Protein AF-A0A820CPT0-F1 (afdb_monomer)

Nearest PDB structures (foldseek):
  7u8r-assembly1_A  TM=9.051E-01  e=4.481E-28  Sus scrofa
  7u4t-assembly1_C  TM=8.968E-01  e=1.402E-27  Homo sapiens
  7uwa-assembly1_E  TM=8.889E-01  e=6.800E-25  Citrus x limon
  3vr5-assembly1_C  TM=8.891E-01  e=5.543E-21  Enterococcus hirae
  3vr6-assembly1_C  TM=8.921E-01  e=7.947E-21  Enterococcus hirae

Secondary structure (DSSP, 8-state):
--TTSEEEEEESSSEEEEES-----TTSPPP-SEEEP--SEE----IIIIIIS-EETT--------TTSSHHHHHHHHHHS-S-SEEEEEEBS--HHHHHHHHHHS-SSS--------B-SGGGHHHHHHHHHHHHHHHHHHT--EEEEEETTTHHHHHHHHHHHHHTPPPPGGGTHHHHTT--EEE-SS-----------------TTT---TTHHHHHHHHHHH-TTHHHHHHHHHHHHHHT-THHHHHHH-GGGS-HHHHHHHHHHHHIIIIII---TTSTTTS----

Sequence (291 aa):
MFVEDVVLETEFDGKKKHTMLKIWSVRQTQPVVEKLAANHPLLIGQRALDSLYPCVQGGATAIPGAFGYEKTVISQSLSKFSNSDDIVYVGIDQRGNEMAKVLRDLPQVKYLISHLLNVINHKNYFIVKNVNITLSKYFRDVGYNIAMMADSTSRWPDALHEISGRLAEMPAGTRLVSFYECAGRVRCLDNPEHKKLAQRKHFPSVNWLISYSKYTRVLDDYYDKNFLEFVPLRAKCKEILQKEDPSDIVQLVGKASLVETDKITLEVSRMIKDDFLQQNGYSSYDKYCPF

Radius of gyration: 22.78 Å; Cα contacts (8 Å, |Δi|>4): 382; chains: 1; bounding box: 51×47×79 Å

Solvent-accessible surface area (backbone atoms only — not comparable to full-atom values): 17368 Å² total; per-residue (Å²): 135,61,61,80,44,78,76,47,75,46,83,72,100,53,85,45,81,35,42,77,62,79,91,75,64,51,87,58,78,81,84,59,71,44,81,47,85,54,58,46,74,39,41,29,22,24,58,47,43,48,62,76,39,39,46,34,46,39,54,79,84,82,85,87,74,65,91,86,53,44,61,65,50,24,50,54,15,39,62,80,6,22,54,37,66,46,64,38,47,36,43,38,79,58,59,68,68,62,52,54,46,51,67,67,70,49,72,96,70,85,70,83,80,60,58,76,56,72,32,91,44,77,88,54,41,72,58,53,52,30,46,53,54,46,51,51,49,51,48,37,51,76,68,44,48,63,44,76,45,66,47,49,64,79,56,45,65,57,45,49,44,55,51,22,60,75,68,73,43,83,79,71,80,67,70,62,54,63,58,51,68,68,49,52,30,61,43,48,79,83,66,81,94,79,86,86,79,64,72,39,29,18,41,70,83,73,64,78,88,80,58,80,45,90,48,54,75,55,38,43,71,46,35,59,74,77,38,69,65,50,65,64,49,49,52,52,52,52,50,41,57,58,67,53,68,51,55,66,55,42,72,73,65,39,76,85,76,56,55,72,71,55,52,49,45,46,52,52,34,47,48,44,46,65,68,52,50,45,70,43,75,85,40,93,72,48,28,52,46,84,132

Foldseek 3Di:
DDQPDFDDWDDDVHIDTDGNDDDDDLPDQDDFPWFDDFQAWWCQQALCCVAQPTHTQLADDDDDDDPPQCVLVSVLWSQLFIQFQAEAEEEDCDDPVSVVVSVVPRDPDDHPPPDNPYPPDLQCVVVSLSVSLVVQVVVVLVPTRYHYHHPPPVCVQVSQVVVCVVVVHDRDPCPVVVSRVSGGNGHHDDDDDDDDDDGFHADGDDDSVPDHYPCLVSHVVVCCVPPVCSNVVSVVLSVLLVLLPVPVVCVVVNPVPDDVVSVVSNVVNVCCVPPRNDFDCVDPPRVTHDD

pLDDT: mean 73.68, std 14.95, range [24.69, 92.5]

Structure (mmCIF, N/CA/C/O backbone):
data_AF-A0A820CPT0-F1
#
_entry.id   AF-A0A820CPT0-F1
#
loop_
_atom_site.group_PDB
_atom_site.id
_atom_site.type_symbol
_atom_site.label_atom_id
_atom_site.label_alt_id
_atom_site.label_comp_id
_atom_site.label_asym_id
_atom_site.label_entity_id
_atom_site.label_seq_id
_atom_site.pdbx_PDB_ins_code
_atom_site.Cartn_x
_atom_site.Cartn_y
_atom_site.Cartn_z
_atom_site.occupancy
_atom_site.B_iso_or_equiv
_atom_site.auth_seq_id
_atom_site.auth_comp_id
_atom_site.auth_asym_id
_atom_site.auth_atom_id
_atom_site.pdbx_PDB_model_num
ATOM 1 N N . MET A 1 1 ? 22.975 -20.241 -24.781 1.00 54.59 1 MET A N 1
ATOM 2 C CA . MET A 1 1 ? 22.433 -19.022 -25.401 1.00 54.59 1 MET A CA 1
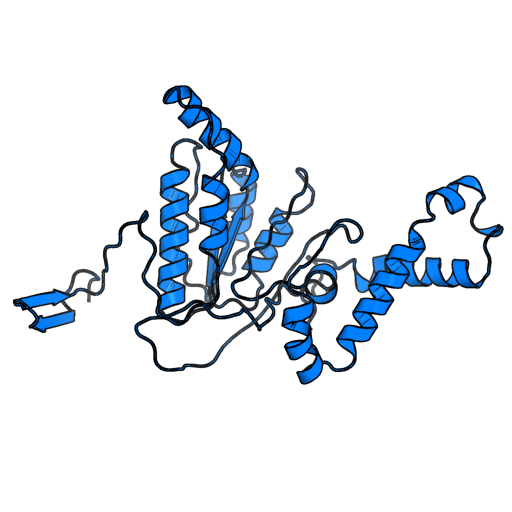ATOM 3 C C . MET A 1 1 ? 22.800 -17.881 -24.476 1.00 54.59 1 MET A C 1
ATOM 5 O O . MET A 1 1 ? 22.340 -17.862 -23.338 1.00 54.59 1 MET A O 1
ATOM 9 N N . PHE A 1 2 ? 23.751 -17.057 -24.895 1.00 72.56 2 PHE A N 1
ATOM 10 C CA . PHE A 1 2 ? 24.164 -15.861 -24.172 1.00 72.56 2 PHE A CA 1
ATOM 11 C C . PHE A 1 2 ? 23.182 -14.724 -24.474 1.00 72.56 2 PHE A C 1
ATOM 13 O O . PHE A 1 2 ? 22.516 -14.725 -25.505 1.00 72.56 2 PHE A O 1
ATOM 20 N N . VAL A 1 3 ? 23.078 -13.742 -23.574 1.00 76.50 3 VAL A N 1
ATOM 21 C CA . VAL A 1 3 ? 22.139 -12.608 -23.724 1.00 76.50 3 VAL A CA 1
ATOM 22 C C . VAL A 1 3 ? 22.465 -11.750 -24.962 1.00 76.50 3 VAL A C 1
ATOM 24 O O . VAL A 1 3 ? 21.610 -11.035 -25.482 1.00 76.50 3 VAL A O 1
ATOM 27 N N . GLU A 1 4 ? 23.706 -11.841 -25.439 1.00 82.25 4 GLU A N 1
ATOM 28 C CA . GLU A 1 4 ? 24.233 -11.127 -26.603 1.00 82.25 4 GLU A CA 1
ATOM 29 C C . GLU A 1 4 ? 23.991 -11.861 -27.930 1.00 82.25 4 GLU A C 1
ATOM 31 O O . GLU A 1 4 ? 24.212 -11.281 -28.993 1.00 82.25 4 GLU A O 1
ATOM 36 N N . ASP A 1 5 ? 23.507 -13.107 -27.893 1.00 86.19 5 ASP A N 1
ATOM 37 C CA . ASP A 1 5 ? 23.202 -13.859 -29.107 1.00 86.19 5 ASP A CA 1
ATOM 38 C C . ASP A 1 5 ? 22.036 -13.188 -29.857 1.00 86.19 5 ASP A C 1
ATOM 40 O O . ASP A 1 5 ? 21.053 -12.732 -29.262 1.00 86.19 5 ASP A O 1
ATOM 44 N N . VAL A 1 6 ? 22.142 -13.117 -31.186 1.00 86.25 6 VAL A N 1
ATOM 45 C CA . VAL A 1 6 ? 21.081 -12.567 -32.042 1.00 86.25 6 VAL A CA 1
ATOM 46 C C . VAL A 1 6 ? 19.924 -13.559 -32.091 1.00 86.25 6 VAL A C 1
ATOM 48 O O . VAL A 1 6 ? 20.105 -14.709 -32.486 1.00 86.25 6 VAL A O 1
ATOM 51 N N . VAL A 1 7 ? 18.733 -13.100 -31.707 1.00 86.19 7 VAL A N 1
ATOM 52 C CA . VAL A 1 7 ? 17.520 -13.930 -31.627 1.00 86.19 7 VAL A CA 1
ATOM 53 C C . VAL A 1 7 ? 16.545 -13.624 -32.758 1.00 86.19 7 VAL A C 1
ATOM 55 O O . VAL A 1 7 ? 15.823 -14.512 -33.201 1.00 86.19 7 VAL A O 1
ATOM 58 N N . LEU A 1 8 ? 16.513 -12.379 -33.237 1.00 84.94 8 LEU A N 1
ATOM 59 C CA . LEU A 1 8 ? 15.553 -11.938 -34.243 1.00 84.94 8 LEU A CA 1
ATOM 60 C C . LEU A 1 8 ? 16.214 -10.951 -35.207 1.00 84.94 8 LEU A C 1
ATOM 62 O O . LEU A 1 8 ? 16.925 -10.043 -34.786 1.00 84.94 8 LEU A O 1
ATOM 66 N N . GLU A 1 9 ? 15.945 -11.089 -36.500 1.00 86.50 9 GLU A N 1
ATOM 67 C CA . GLU A 1 9 ? 16.304 -10.093 -37.510 1.00 86.50 9 GLU A CA 1
ATOM 68 C C . GLU A 1 9 ? 15.017 -9.529 -38.121 1.00 86.50 9 GLU A C 1
ATOM 70 O O . GLU A 1 9 ? 14.113 -10.280 -38.483 1.00 86.50 9 GLU A O 1
ATOM 75 N N . THR A 1 10 ? 14.908 -8.203 -38.207 1.00 86.88 10 THR A N 1
ATOM 76 C CA . THR A 1 10 ? 13.756 -7.518 -38.814 1.00 86.88 10 THR A CA 1
ATOM 77 C C . THR A 1 10 ? 14.208 -6.678 -39.998 1.00 86.88 10 THR A C 1
ATOM 79 O O . THR A 1 10 ? 15.206 -5.958 -39.890 1.00 86.88 10 THR A O 1
ATOM 82 N N . GLU A 1 11 ? 13.440 -6.704 -41.085 1.00 86.25 11 GLU A N 1
ATOM 83 C CA . GLU A 1 11 ? 13.626 -5.837 -42.249 1.00 86.25 11 GLU A CA 1
ATOM 84 C C . GLU A 1 11 ? 12.586 -4.712 -42.230 1.00 86.25 11 GLU A C 1
ATOM 86 O O . GLU A 1 11 ? 11.440 -4.885 -42.634 1.00 86.25 11 GLU A O 1
ATOM 91 N N . PHE A 1 12 ? 12.990 -3.550 -41.721 1.00 75.31 12 PHE A N 1
ATOM 92 C CA . PHE A 1 12 ? 12.216 -2.314 -41.809 1.00 75.31 12 PHE A CA 1
ATOM 93 C C . PHE A 1 12 ? 13.209 -1.155 -41.876 1.00 75.31 12 PHE A C 1
ATOM 95 O O . PHE A 1 12 ? 13.923 -0.898 -40.904 1.00 75.31 12 PHE A O 1
ATOM 102 N N . ASP A 1 13 ? 13.290 -0.506 -43.040 1.00 67.19 13 ASP A N 1
ATOM 103 C CA . ASP A 1 13 ? 14.288 0.534 -43.341 1.00 67.19 13 ASP A CA 1
ATOM 104 C C . ASP A 1 13 ? 15.748 0.045 -43.150 1.00 67.19 13 ASP A C 1
ATOM 106 O O . ASP A 1 13 ? 16.595 0.699 -42.541 1.00 67.19 13 ASP A O 1
ATOM 110 N N . GLY A 1 14 ? 16.023 -1.180 -43.622 1.00 80.69 14 GLY A N 1
ATOM 111 C CA . GLY A 1 14 ? 17.293 -1.904 -43.465 1.00 80.69 14 GLY A CA 1
ATOM 112 C C . GLY A 1 14 ? 17.193 -3.151 -42.572 1.00 80.69 14 GLY A C 1
ATOM 113 O O . GLY A 1 14 ? 16.186 -3.381 -41.900 1.00 80.69 14 GLY A O 1
ATOM 114 N N . LYS A 1 15 ? 18.248 -3.983 -42.568 1.00 79.81 15 LYS A N 1
ATOM 115 C CA . LYS A 1 15 ? 18.354 -5.173 -41.701 1.00 79.81 15 LYS A CA 1
ATOM 116 C C . LYS A 1 15 ? 18.799 -4.769 -40.297 1.00 79.81 15 LYS A C 1
ATOM 118 O O . LYS A 1 15 ? 19.939 -4.340 -40.114 1.00 79.81 15 LYS A O 1
ATOM 123 N N . LYS A 1 16 ? 17.928 -4.940 -39.299 1.00 83.75 16 LYS A N 1
ATOM 124 C CA . LYS A 1 16 ? 18.262 -4.758 -37.876 1.00 83.75 16 LYS A CA 1
ATOM 125 C C . LYS A 1 16 ? 18.271 -6.098 -37.154 1.00 83.75 16 LYS A C 1
ATOM 127 O O . LYS A 1 16 ? 17.325 -6.873 -37.274 1.00 83.75 16 LYS A O 1
ATOM 132 N N . LYS A 1 17 ? 19.339 -6.343 -36.395 1.00 85.88 17 LYS A N 1
ATOM 133 C CA . LYS A 1 17 ? 19.504 -7.522 -35.541 1.00 85.88 17 LYS A CA 1
ATOM 134 C C . LYS A 1 17 ? 19.088 -7.179 -34.116 1.00 85.88 17 LYS A C 1
ATOM 136 O O . LYS A 1 17 ? 19.503 -6.146 -33.594 1.00 85.88 17 LYS A O 1
ATOM 141 N N . HIS A 1 18 ? 18.310 -8.051 -33.496 1.00 84.19 18 HIS A N 1
ATOM 142 C CA . HIS A 1 18 ? 17.833 -7.926 -32.124 1.00 84.19 18 HIS A CA 1
ATOM 143 C C . HIS A 1 18 ? 18.361 -9.092 -31.295 1.00 84.19 18 HIS A C 1
ATOM 145 O O . HIS A 1 18 ? 18.265 -10.257 -31.692 1.00 84.19 18 HIS A O 1
ATOM 151 N N . THR A 1 19 ? 18.925 -8.766 -30.140 1.00 88.69 19 THR A N 1
ATOM 152 C CA . THR A 1 19 ? 19.372 -9.727 -29.127 1.00 88.69 19 THR A CA 1
ATOM 153 C C . THR A 1 19 ? 18.323 -9.826 -28.016 1.00 88.69 19 THR A C 1
ATOM 155 O O . THR A 1 19 ? 17.331 -9.092 -28.018 1.00 88.69 19 THR A O 1
ATOM 158 N N . MET A 1 20 ? 18.524 -10.720 -27.042 1.00 76.44 20 MET A N 1
ATOM 159 C CA . MET A 1 20 ? 17.667 -10.748 -25.843 1.00 76.44 20 MET A CA 1
ATOM 160 C C . MET A 1 20 ? 17.849 -9.501 -24.962 1.00 76.44 20 MET A C 1
ATOM 162 O O . MET A 1 20 ? 16.988 -9.192 -24.139 1.00 76.44 20 MET A O 1
ATOM 166 N N . LEU A 1 21 ? 18.965 -8.783 -25.117 1.00 79.94 21 LEU A N 1
ATOM 167 C CA . LEU A 1 21 ? 19.272 -7.576 -24.363 1.00 79.94 21 LEU A CA 1
ATOM 168 C C . LEU A 1 21 ? 18.713 -6.329 -25.057 1.00 79.94 21 LEU A C 1
ATOM 170 O O . LEU A 1 21 ? 19.084 -5.996 -26.180 1.00 79.94 21 LEU A O 1
ATOM 174 N N . LYS A 1 22 ? 17.890 -5.565 -24.336 1.00 77.44 22 LYS A N 1
ATOM 175 C CA . LYS A 1 22 ? 17.417 -4.248 -24.776 1.00 77.44 22 LYS A CA 1
ATOM 176 C C . LYS A 1 22 ? 18.075 -3.148 -23.952 1.00 77.44 22 LYS A C 1
ATOM 178 O O . LYS A 1 22 ? 17.906 -3.087 -22.737 1.00 77.44 22 LYS A O 1
ATOM 183 N N . ILE A 1 23 ? 18.786 -2.243 -24.622 1.00 83.50 23 ILE A N 1
ATOM 184 C CA . ILE A 1 23 ? 19.339 -1.040 -23.988 1.00 83.50 23 ILE A CA 1
ATOM 185 C C . ILE A 1 23 ? 18.260 0.043 -23.979 1.00 83.50 23 ILE A C 1
ATOM 187 O O . ILE A 1 23 ? 17.673 0.354 -25.016 1.00 83.50 23 ILE A O 1
ATOM 191 N N . TRP A 1 24 ? 18.001 0.630 -22.810 1.00 82.38 24 TRP A N 1
ATOM 192 C CA . TRP A 1 24 ? 17.033 1.714 -22.654 1.00 82.38 24 TRP A CA 1
ATOM 193 C C . TRP A 1 24 ? 17.611 2.879 -21.850 1.00 82.38 24 TRP A C 1
ATOM 195 O O . TRP A 1 24 ? 18.323 2.683 -20.864 1.00 82.38 24 TRP A O 1
ATOM 205 N N . SER A 1 25 ? 17.278 4.107 -22.253 1.00 85.56 25 SER A N 1
ATOM 206 C CA . SER A 1 25 ? 17.697 5.307 -21.530 1.00 85.56 25 SER A CA 1
ATOM 207 C C . SER A 1 25 ? 16.916 5.458 -20.230 1.00 85.56 25 SER A C 1
ATOM 209 O O . SER A 1 25 ? 15.699 5.629 -20.236 1.00 85.56 25 SER A O 1
ATOM 211 N N . VAL A 1 26 ? 17.626 5.496 -19.102 1.00 80.12 26 VAL A N 1
ATOM 212 C CA . VAL A 1 26 ? 17.015 5.590 -17.764 1.00 80.12 26 VAL A CA 1
ATOM 213 C C . VAL A 1 26 ? 16.249 6.897 -17.517 1.00 80.12 26 VAL A C 1
ATOM 215 O O . VAL A 1 26 ? 15.464 6.994 -16.579 1.00 80.12 26 VAL A O 1
ATOM 218 N N . ARG A 1 27 ? 16.490 7.932 -18.331 1.00 77.69 27 ARG A N 1
ATOM 219 C CA . ARG A 1 27 ? 15.817 9.238 -18.215 1.00 77.69 27 ARG A CA 1
ATOM 220 C C . ARG A 1 27 ? 14.558 9.339 -19.070 1.00 77.69 27 ARG A C 1
ATOM 222 O O . ARG A 1 27 ? 13.765 10.251 -18.858 1.00 77.69 27 ARG A O 1
ATOM 229 N N . GLN A 1 28 ? 14.385 8.441 -20.036 1.00 78.62 28 GLN A N 1
ATOM 230 C CA . GLN A 1 28 ? 13.233 8.444 -20.927 1.00 78.62 28 GLN A CA 1
ATOM 231 C C . GLN A 1 28 ? 12.170 7.490 -20.397 1.00 78.62 28 GLN A C 1
ATOM 233 O O . GLN A 1 28 ? 12.430 6.323 -20.095 1.00 78.62 28 GLN A O 1
ATOM 238 N N . THR A 1 29 ? 10.944 7.990 -20.292 1.00 72.31 29 THR A N 1
ATOM 239 C CA . THR A 1 29 ? 9.796 7.167 -19.923 1.00 72.31 29 THR A CA 1
ATOM 240 C C . THR A 1 29 ? 9.500 6.164 -21.032 1.00 72.31 29 THR A C 1
ATOM 242 O O . THR A 1 29 ? 9.383 6.558 -22.189 1.00 72.31 29 THR A O 1
ATOM 245 N N . GLN A 1 30 ? 9.352 4.884 -20.679 1.00 75.38 30 GLN A N 1
ATOM 246 C CA . GLN A 1 30 ? 8.899 3.869 -21.629 1.00 75.38 30 GLN A CA 1
ATOM 247 C C . GLN A 1 30 ? 7.517 4.237 -22.190 1.00 75.38 30 GLN A C 1
ATOM 249 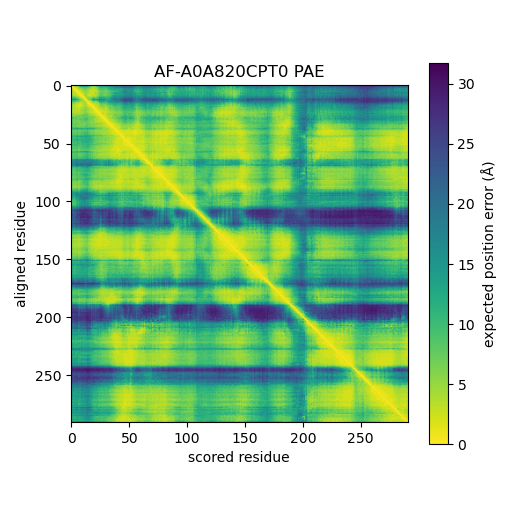O O . GLN A 1 30 ? 6.654 4.673 -21.414 1.00 75.38 30 GLN A O 1
ATOM 254 N N . PRO A 1 31 ? 7.323 4.115 -23.514 1.00 80.56 31 PRO A N 1
ATOM 255 C CA . PRO A 1 31 ? 6.052 4.414 -24.149 1.00 80.56 31 PRO A CA 1
ATOM 256 C C . PRO A 1 31 ? 5.001 3.387 -23.721 1.00 80.56 31 PRO A C 1
ATOM 258 O O . PRO A 1 31 ? 5.278 2.198 -23.602 1.00 80.56 31 PRO A O 1
ATOM 261 N N . VAL A 1 32 ? 3.786 3.867 -23.479 1.00 78.44 32 VAL A N 1
ATOM 262 C CA . VAL A 1 32 ? 2.622 3.056 -23.106 1.00 78.44 32 VAL A CA 1
ATOM 263 C C . VAL A 1 32 ? 1.471 3.427 -24.031 1.00 78.44 32 VAL A C 1
ATOM 265 O O . VAL A 1 32 ? 1.431 4.558 -24.515 1.00 78.44 32 VAL A O 1
ATOM 268 N N . VAL A 1 33 ? 0.539 2.505 -24.268 1.00 79.94 33 VAL A N 1
ATOM 269 C CA . VAL A 1 33 ? -0.620 2.763 -25.139 1.00 79.94 33 VAL A CA 1
ATOM 270 C C . VAL A 1 33 ? -1.537 3.787 -24.481 1.00 79.94 33 VAL A C 1
ATOM 272 O O . VAL A 1 33 ? -1.853 4.822 -25.057 1.00 79.94 33 VAL A O 1
ATOM 275 N N . GLU A 1 34 ? -1.935 3.514 -23.240 1.00 81.44 34 GLU A N 1
ATOM 276 C CA . GLU A 1 34 ? -2.780 4.404 -22.448 1.00 81.44 34 GLU A CA 1
ATOM 277 C C . GLU A 1 34 ? -2.598 4.145 -20.949 1.00 81.44 34 GLU A C 1
ATOM 279 O O . GLU A 1 34 ? -2.193 3.057 -20.524 1.00 81.44 34 GLU A O 1
ATOM 284 N N . LYS A 1 35 ? -2.931 5.148 -20.130 1.00 78.88 35 LYS A N 1
ATOM 285 C CA . LYS A 1 35 ? -3.040 4.993 -18.677 1.00 78.88 35 LYS A CA 1
ATOM 286 C C . LYS A 1 35 ? -4.461 4.560 -18.319 1.00 78.88 35 LYS A C 1
ATOM 288 O O . LYS A 1 35 ? -5.424 5.191 -18.741 1.00 78.88 35 LYS A O 1
ATOM 293 N N . LEU A 1 36 ? -4.575 3.509 -17.517 1.00 80.56 36 LEU A N 1
ATOM 294 C CA . LEU A 1 36 ? -5.841 2.957 -17.048 1.00 80.56 36 LEU A CA 1
ATOM 295 C C . LEU A 1 36 ? -6.103 3.377 -15.601 1.00 80.56 36 LEU A C 1
ATOM 297 O O . LEU A 1 36 ? -5.178 3.545 -14.804 1.00 80.56 36 LEU A O 1
ATOM 301 N N . ALA A 1 37 ? -7.378 3.478 -15.233 1.00 81.31 37 ALA A N 1
ATOM 302 C CA . ALA A 1 37 ? -7.759 3.647 -13.838 1.00 81.31 37 ALA A CA 1
ATOM 303 C C . ALA A 1 37 ? -7.440 2.370 -13.038 1.00 81.31 37 ALA A C 1
ATOM 305 O O . ALA A 1 37 ? -7.741 1.247 -13.452 1.00 81.31 37 ALA A O 1
ATOM 306 N N . ALA A 1 38 ? -6.819 2.541 -11.874 1.00 81.56 38 ALA A N 1
ATOM 307 C CA . ALA A 1 38 ? -6.503 1.444 -10.973 1.00 81.56 38 ALA A CA 1
ATOM 308 C C . ALA A 1 38 ? -7.749 1.053 -10.161 1.00 81.56 38 ALA A C 1
ATOM 310 O O . ALA A 1 38 ? -8.149 1.775 -9.256 1.00 81.56 38 ALA A O 1
ATOM 311 N N . ASN A 1 39 ? -8.350 -0.093 -10.487 1.00 84.62 39 ASN A N 1
ATOM 312 C CA . ASN A 1 39 ? -9.582 -0.606 -9.869 1.00 84.62 39 ASN A CA 1
ATOM 313 C C . ASN A 1 39 ? -9.390 -1.916 -9.082 1.00 84.62 39 ASN A C 1
ATOM 315 O O . ASN A 1 39 ? -10.367 -2.566 -8.717 1.00 84.62 39 ASN A O 1
ATOM 319 N N . HIS A 1 40 ? -8.142 -2.335 -8.850 1.00 85.62 40 HIS A N 1
ATOM 320 C CA . HIS A 1 40 ? -7.823 -3.523 -8.058 1.00 85.62 40 HIS A CA 1
ATOM 321 C C . HIS A 1 40 ? -7.017 -3.124 -6.818 1.00 85.62 40 HIS A C 1
ATOM 323 O O . HIS A 1 40 ? -6.045 -2.370 -6.961 1.00 85.62 40 HIS A O 1
ATOM 329 N N . PRO A 1 41 ? -7.388 -3.596 -5.613 1.00 89.75 41 PRO A N 1
ATOM 330 C CA . PRO A 1 41 ? -6.658 -3.254 -4.405 1.00 89.75 41 PRO A CA 1
ATOM 331 C C . PRO A 1 41 ? -5.285 -3.932 -4.383 1.00 89.75 41 PRO A C 1
ATOM 333 O O . PRO A 1 41 ? -5.119 -5.094 -4.770 1.00 89.75 41 PRO A O 1
ATOM 336 N N . LEU A 1 42 ? -4.295 -3.188 -3.899 1.00 87.94 42 LEU A N 1
ATOM 337 C CA . LEU A 1 42 ? -3.015 -3.732 -3.477 1.00 87.94 42 LEU A CA 1
ATOM 338 C C . LEU A 1 42 ? -3.206 -4.267 -2.058 1.00 87.94 42 LEU A C 1
ATOM 340 O O . LEU A 1 42 ? -3.337 -3.491 -1.113 1.00 87.94 42 LEU A O 1
ATOM 344 N N . LEU A 1 43 ? -3.248 -5.590 -1.935 1.00 87.19 43 LEU A N 1
ATOM 345 C CA . LEU A 1 43 ? -3.393 -6.275 -0.660 1.00 87.19 43 LEU A CA 1
ATOM 346 C C . LEU A 1 43 ? -2.014 -6.419 -0.030 1.00 87.19 43 LEU A C 1
ATOM 348 O O . LEU A 1 43 ? -1.213 -7.280 -0.409 1.00 87.19 43 LEU A O 1
ATOM 352 N N . ILE A 1 44 ? -1.771 -5.556 0.945 1.00 79.94 44 ILE A N 1
ATOM 353 C CA . ILE A 1 44 ? -0.598 -5.549 1.814 1.00 79.94 44 ILE A CA 1
ATOM 354 C C . ILE A 1 44 ? -0.895 -6.390 3.055 1.00 79.94 44 ILE A C 1
ATOM 356 O O . ILE A 1 44 ? 0.018 -6.658 3.817 1.00 79.94 44 ILE A O 1
ATOM 360 N N . GLY A 1 45 ? -2.158 -6.800 3.247 1.00 79.00 45 GLY A N 1
ATOM 361 C CA . GLY A 1 45 ? -2.765 -7.645 4.281 1.00 79.00 45 GLY A CA 1
ATOM 362 C C . GLY A 1 45 ? -2.336 -7.384 5.688 1.00 79.00 45 GLY A C 1
ATOM 363 O O . GLY A 1 45 ? -1.990 -8.260 6.489 1.00 79.00 45 GLY A O 1
ATOM 364 N N . GLN A 1 46 ? -2.449 -6.103 5.920 1.00 81.56 46 GLN A N 1
ATOM 365 C CA . GLN A 1 46 ? -2.543 -5.502 7.208 1.00 81.56 46 GLN A CA 1
ATOM 366 C C . GLN A 1 46 ? -3.944 -5.044 7.391 1.00 81.56 46 GLN A C 1
ATOM 368 O O . GLN A 1 46 ? -4.453 -4.332 6.534 1.00 81.56 46 GLN A O 1
ATOM 373 N N . ARG A 1 47 ? -4.549 -5.429 8.508 1.00 87.38 47 ARG A N 1
ATOM 374 C CA . ARG A 1 47 ? -5.923 -5.049 8.807 1.00 87.38 47 ARG A CA 1
ATOM 375 C C . ARG A 1 47 ? -6.070 -3.538 8.721 1.00 87.38 47 ARG A C 1
ATOM 377 O O . ARG A 1 47 ? -6.929 -3.067 7.987 1.00 87.38 47 ARG A O 1
ATOM 384 N N . ALA A 1 48 ? -5.160 -2.776 9.326 1.00 85.44 48 ALA A N 1
ATOM 385 C CA . ALA A 1 48 ? -5.189 -1.317 9.255 1.00 85.44 48 ALA A CA 1
ATOM 386 C C . ALA A 1 48 ? -5.054 -0.759 7.819 1.00 85.44 48 ALA A C 1
ATOM 388 O O . ALA A 1 48 ? -5.848 0.096 7.428 1.00 85.44 48 ALA A O 1
ATOM 389 N N . LEU A 1 49 ? -4.092 -1.233 7.014 1.00 86.50 49 LEU A N 1
ATOM 390 C CA . LEU A 1 49 ? -3.892 -0.706 5.654 1.00 86.50 49 LEU A CA 1
ATOM 391 C C . LEU A 1 49 ? -4.942 -1.206 4.664 1.00 86.50 49 LEU A C 1
ATOM 393 O O . LEU A 1 49 ? -5.533 -0.405 3.954 1.00 86.50 49 LEU A O 1
ATOM 397 N N . ASP A 1 50 ? -5.200 -2.508 4.618 1.00 89.19 50 ASP A N 1
ATOM 398 C CA . ASP A 1 50 ? -6.132 -3.093 3.656 1.00 89.19 50 ASP A CA 1
ATO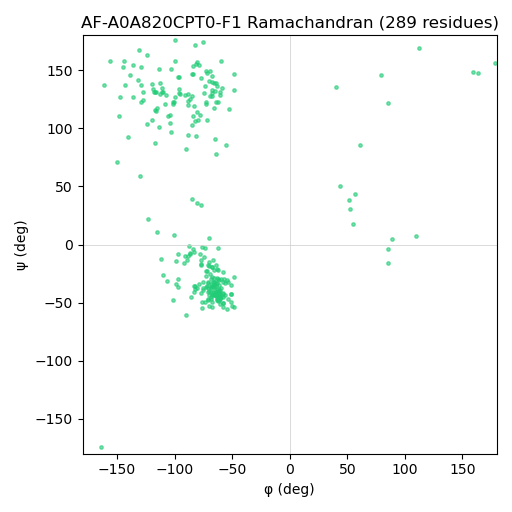M 399 C C . ASP A 1 50 ? -7.576 -2.679 3.954 1.00 89.19 50 ASP A C 1
ATOM 401 O O . ASP A 1 50 ? -8.367 -2.559 3.018 1.00 89.19 50 ASP A O 1
ATOM 405 N N . SER A 1 51 ? -7.924 -2.425 5.226 1.00 89.38 51 SER A N 1
ATOM 406 C CA . SER A 1 51 ? -9.277 -1.989 5.578 1.00 89.38 51 SER A CA 1
ATOM 407 C C . SER A 1 51 ? -9.452 -0.465 5.559 1.00 89.38 51 SER A C 1
ATOM 409 O O . SER A 1 51 ? -10.269 0.054 4.795 1.00 89.38 51 SER A O 1
ATOM 411 N N . LEU A 1 52 ? -8.704 0.283 6.380 1.00 86.88 52 LEU A N 1
ATOM 412 C CA . LEU A 1 52 ? -8.957 1.710 6.605 1.00 86.88 52 LEU A CA 1
ATOM 413 C C . LEU A 1 52 ? -8.329 2.603 5.528 1.00 86.88 52 LEU A C 1
ATOM 415 O O . LEU A 1 52 ? -8.933 3.623 5.160 1.00 86.88 52 LEU A O 1
ATOM 419 N N . TYR A 1 53 ? -7.152 2.227 5.017 1.00 88.44 53 TYR A N 1
ATOM 420 C CA . TYR A 1 53 ? -6.353 3.022 4.071 1.00 88.44 53 TYR A CA 1
ATOM 421 C C . TYR A 1 53 ? -5.919 2.206 2.851 1.00 88.44 53 TYR A C 1
ATOM 423 O O . TYR A 1 53 ? -4.718 2.080 2.587 1.00 88.44 53 TYR A O 1
ATOM 431 N N . PRO A 1 54 ? -6.880 1.657 2.085 1.00 89.38 54 PRO A N 1
ATOM 432 C CA . PRO A 1 54 ? -6.550 0.727 1.025 1.00 89.38 54 PRO A CA 1
ATOM 433 C C . PRO A 1 54 ? -5.725 1.421 -0.058 1.00 89.38 54 PRO A C 1
ATOM 435 O O . PRO A 1 54 ? -5.984 2.571 -0.442 1.00 89.38 54 PRO A O 1
ATOM 438 N N . CYS A 1 55 ? -4.728 0.695 -0.547 1.00 89.06 55 CYS A N 1
ATOM 439 C CA . CYS A 1 55 ? -3.911 1.070 -1.691 1.00 89.06 55 CYS A CA 1
ATOM 440 C C . CYS A 1 55 ? -4.418 0.335 -2.937 1.00 89.06 55 CYS A C 1
ATOM 442 O O . CYS A 1 55 ? -5.065 -0.705 -2.834 1.00 89.06 55 CYS A O 1
ATOM 444 N N . VAL A 1 56 ? -4.117 0.856 -4.124 1.00 87.75 56 VAL A N 1
ATOM 445 C CA . VAL A 1 56 ? -4.480 0.224 -5.404 1.00 87.75 56 VAL A CA 1
ATOM 446 C C . VAL A 1 56 ? -3.236 -0.221 -6.153 1.00 87.75 56 VAL A C 1
ATOM 448 O O . VAL A 1 56 ? -2.179 0.400 -6.036 1.00 87.75 56 VAL A O 1
ATOM 451 N N . GLN A 1 57 ? -3.356 -1.275 -6.955 1.00 84.69 57 GLN A N 1
ATOM 452 C CA . GLN A 1 57 ? -2.281 -1.689 -7.853 1.00 84.69 57 GLN A CA 1
ATOM 453 C C . GLN A 1 57 ? -2.049 -0.612 -8.921 1.00 84.69 57 GLN A C 1
ATOM 455 O O . GLN A 1 57 ? -2.943 -0.289 -9.704 1.00 84.69 57 GLN A O 1
ATOM 460 N N . GLY A 1 58 ? -0.845 -0.034 -8.926 1.00 82.12 58 GLY A N 1
ATOM 461 C CA . GLY A 1 58 ? -0.501 1.139 -9.736 1.00 82.12 58 GLY A CA 1
ATOM 462 C C . GLY A 1 58 ? -0.773 2.484 -9.050 1.00 82.12 58 GLY A C 1
ATOM 463 O O . GLY A 1 58 ? -0.596 3.524 -9.678 1.00 82.12 58 GLY A O 1
ATOM 464 N N . GLY A 1 59 ? -1.193 2.485 -7.784 1.00 84.81 59 GLY A N 1
ATOM 465 C CA . GLY A 1 59 ? -1.315 3.691 -6.972 1.00 84.81 59 GLY A CA 1
ATOM 466 C C . GLY A 1 59 ? 0.024 4.139 -6.388 1.00 84.81 59 GLY A C 1
ATOM 467 O O . GLY A 1 59 ? 0.946 3.347 -6.206 1.00 84.81 59 GLY A O 1
ATOM 468 N N . ALA A 1 60 ? 0.111 5.424 -6.060 1.00 86.56 60 ALA A N 1
ATOM 469 C CA . ALA A 1 60 ? 1.186 5.978 -5.250 1.00 86.56 60 ALA A CA 1
ATOM 470 C C . ALA A 1 60 ? 0.751 6.061 -3.779 1.00 86.56 60 ALA A C 1
ATOM 472 O O . ALA A 1 60 ? -0.308 6.626 -3.485 1.00 86.56 60 ALA A O 1
ATOM 473 N N . THR A 1 61 ? 1.594 5.548 -2.880 1.00 85.94 61 THR A N 1
ATOM 474 C CA . THR A 1 61 ? 1.400 5.590 -1.424 1.00 85.94 61 THR A CA 1
ATOM 475 C C . THR A 1 61 ? 2.662 6.127 -0.763 1.00 85.94 61 THR A C 1
ATOM 477 O O . THR A 1 61 ? 3.772 5.744 -1.128 1.00 85.94 61 THR A O 1
ATOM 480 N N . ALA A 1 62 ? 2.494 7.012 0.216 1.00 84.12 62 ALA A N 1
ATOM 481 C CA . ALA A 1 62 ? 3.580 7.523 1.039 1.00 84.12 62 ALA A CA 1
ATOM 482 C C . ALA A 1 62 ? 3.324 7.147 2.498 1.00 84.12 62 ALA A C 1
ATOM 484 O O . ALA A 1 62 ? 2.213 7.327 2.993 1.00 84.12 62 ALA A O 1
ATOM 485 N N . ILE A 1 63 ? 4.356 6.646 3.176 1.00 83.19 63 ILE A N 1
ATOM 486 C CA . ILE A 1 63 ? 4.292 6.282 4.592 1.00 83.19 63 ILE A CA 1
ATOM 487 C C . ILE A 1 63 ? 5.279 7.169 5.360 1.00 83.19 63 ILE A C 1
ATOM 489 O O . ILE A 1 63 ? 6.457 6.823 5.495 1.00 83.19 63 ILE A O 1
ATOM 493 N N . PRO A 1 64 ? 4.843 8.362 5.801 1.00 78.12 64 PRO A N 1
ATOM 494 C CA . PRO A 1 64 ? 5.663 9.214 6.644 1.00 78.12 64 PRO A CA 1
ATOM 495 C C . PRO A 1 64 ? 5.748 8.630 8.059 1.00 78.12 64 PRO A C 1
ATOM 497 O O . PRO A 1 64 ? 4.817 8.002 8.553 1.00 78.12 64 PRO A O 1
ATOM 500 N N . GLY A 1 65 ? 6.869 8.864 8.732 1.00 70.25 65 GLY A N 1
ATOM 501 C CA . GLY A 1 65 ? 7.070 8.447 10.118 1.00 70.25 65 GLY A CA 1
ATOM 502 C C . GLY A 1 65 ? 8.467 8.809 10.598 1.00 70.25 65 GLY A C 1
ATOM 503 O O . GLY A 1 65 ? 9.382 8.957 9.780 1.00 70.25 65 GLY A O 1
ATOM 504 N N . ALA A 1 66 ? 8.654 8.957 11.907 1.00 66.62 66 ALA A N 1
ATOM 505 C CA . ALA A 1 66 ? 9.980 9.182 12.476 1.00 66.62 66 ALA A CA 1
ATOM 506 C C . ALA A 1 66 ? 10.813 7.883 12.486 1.00 66.62 66 ALA A C 1
ATOM 508 O O . ALA A 1 66 ? 10.349 6.807 12.094 1.00 66.62 66 ALA A O 1
ATOM 509 N N . PHE A 1 67 ? 12.085 7.981 12.870 1.00 64.62 67 PHE A N 1
ATOM 510 C CA . PHE A 1 67 ? 12.952 6.808 13.001 1.00 64.62 67 PHE A CA 1
ATOM 511 C C . PHE A 1 67 ? 12.410 5.876 14.098 1.00 64.62 67 PHE A C 1
ATOM 513 O O . PHE A 1 67 ? 11.989 6.354 15.146 1.00 64.62 67 PHE A O 1
ATOM 520 N N . GLY A 1 68 ? 12.391 4.562 13.856 1.00 64.19 68 GLY A N 1
ATOM 521 C CA . GLY A 1 68 ? 11.861 3.579 14.814 1.00 64.19 68 GLY A CA 1
ATOM 522 C C . GLY A 1 68 ? 10.346 3.334 14.755 1.00 64.19 68 GLY A C 1
ATOM 523 O O . GLY A 1 68 ? 9.880 2.410 15.405 1.00 64.19 68 GLY A O 1
ATOM 524 N N . TYR A 1 69 ? 9.591 4.060 13.922 1.00 66.00 69 TYR A N 1
ATOM 525 C CA . TYR A 1 69 ? 8.150 3.831 13.687 1.00 66.00 69 TYR A CA 1
ATOM 526 C C . TYR A 1 69 ? 7.891 2.680 12.700 1.00 66.00 69 TYR A C 1
ATOM 528 O O . TYR A 1 69 ? 7.028 2.767 11.834 1.00 66.00 69 TYR A O 1
ATOM 536 N N . GLU A 1 70 ? 8.726 1.642 12.754 1.00 69.38 70 GLU A N 1
ATOM 537 C CA . GLU A 1 70 ? 8.528 0.375 12.040 1.00 69.38 70 GLU A CA 1
ATOM 538 C C . GLU A 1 70 ? 8.326 0.473 10.512 1.00 69.38 70 GLU A C 1
ATOM 540 O O . GLU A 1 70 ? 7.919 -0.499 9.889 1.00 69.38 70 GLU A O 1
ATOM 545 N N . LYS A 1 71 ? 8.684 1.590 9.859 1.00 75.75 71 LYS A N 1
ATOM 546 C CA . LYS A 1 71 ? 8.584 1.770 8.393 1.00 75.75 71 LYS A CA 1
ATOM 547 C C . LYS A 1 71 ? 9.242 0.631 7.614 1.00 75.75 71 LYS A C 1
ATOM 549 O O . LYS A 1 71 ? 8.671 0.111 6.661 1.00 75.75 71 LYS A O 1
ATOM 554 N N . THR A 1 72 ? 10.415 0.202 8.070 1.00 73.44 72 THR A N 1
ATOM 555 C CA . THR A 1 72 ? 11.153 -0.922 7.490 1.00 73.44 72 THR A CA 1
ATOM 556 C C . THR A 1 72 ? 10.401 -2.240 7.657 1.00 73.44 72 THR A C 1
ATOM 558 O O . THR A 1 72 ? 10.480 -3.094 6.777 1.00 73.44 72 THR A O 1
ATOM 561 N N . VAL A 1 73 ? 9.638 -2.402 8.745 1.00 75.44 73 VAL A N 1
ATOM 562 C CA . VAL A 1 73 ? 8.758 -3.560 8.933 1.00 75.44 73 VAL A CA 1
ATOM 563 C C . VAL A 1 73 ? 7.706 -3.542 7.838 1.00 75.44 73 VAL A C 1
ATOM 565 O O . VAL A 1 73 ? 7.608 -4.540 7.143 1.00 75.44 73 VAL A O 1
ATOM 568 N N . ILE A 1 74 ? 7.050 -2.411 7.560 1.00 78.12 74 ILE A N 1
ATOM 569 C CA . ILE A 1 74 ? 6.099 -2.264 6.432 1.00 78.12 74 ILE A CA 1
ATOM 570 C C . ILE A 1 74 ? 6.726 -2.602 5.111 1.00 78.12 74 ILE A C 1
ATOM 572 O O . ILE A 1 74 ? 6.123 -3.282 4.286 1.00 78.12 74 ILE A O 1
ATOM 576 N N . SER A 1 75 ? 7.944 -2.132 4.900 1.00 77.56 75 SER A N 1
ATOM 577 C CA . SER A 1 75 ? 8.610 -2.350 3.634 1.00 77.56 75 SER A CA 1
ATOM 578 C C . SER A 1 75 ? 8.969 -3.814 3.428 1.00 77.56 75 SER A C 1
ATOM 580 O O . SER A 1 75 ? 8.644 -4.405 2.402 1.00 77.56 75 SER A O 1
ATOM 582 N N . GLN A 1 76 ? 9.552 -4.445 4.445 1.00 74.75 76 GLN A N 1
ATOM 583 C CA . GLN A 1 76 ? 9.814 -5.885 4.464 1.00 74.75 76 GLN A CA 1
ATOM 584 C C . GLN A 1 76 ? 8.538 -6.703 4.275 1.00 74.75 76 GLN A C 1
ATOM 586 O O . GLN A 1 76 ? 8.526 -7.837 3.803 1.00 74.75 76 GLN A O 1
ATOM 591 N N . SER A 1 77 ? 7.456 -6.122 4.722 1.00 74.25 77 SER A N 1
ATOM 592 C CA . SER A 1 77 ? 6.207 -6.781 4.803 1.00 74.25 77 SER A CA 1
ATOM 593 C C . SER A 1 77 ? 5.415 -6.726 3.507 1.00 74.25 77 SER A C 1
ATOM 595 O O . SER A 1 77 ? 4.960 -7.752 3.033 1.00 74.25 77 SER A O 1
ATOM 597 N N . LEU A 1 78 ? 5.338 -5.562 2.879 1.00 78.00 78 LEU A N 1
ATOM 598 C CA . LEU A 1 78 ? 4.874 -5.425 1.509 1.00 78.00 78 LEU A CA 1
ATOM 599 C C . LEU A 1 78 ? 5.742 -6.265 0.560 1.00 78.00 78 LEU A C 1
ATOM 601 O O . LEU A 1 78 ? 5.228 -6.782 -0.428 1.00 78.00 78 LEU A O 1
ATOM 605 N N . SER A 1 79 ? 7.039 -6.428 0.865 1.00 76.62 79 SER A N 1
ATOM 606 C CA . SER A 1 79 ? 7.970 -7.189 0.028 1.00 76.62 79 SER A CA 1
ATOM 607 C C . SER A 1 79 ? 7.824 -8.704 0.142 1.00 76.62 79 SER A C 1
ATOM 609 O O . SER A 1 79 ? 7.619 -9.410 -0.837 1.00 76.62 79 SER A O 1
ATOM 611 N N . LYS A 1 80 ? 7.896 -9.242 1.356 1.00 74.25 80 LYS A N 1
ATOM 612 C CA . LYS A 1 80 ? 7.610 -10.664 1.588 1.00 74.25 80 LYS A CA 1
ATOM 613 C C . LYS A 1 80 ? 6.216 -10.981 1.166 1.00 74.25 80 LYS A C 1
ATOM 615 O O . LYS A 1 80 ? 5.921 -12.091 0.709 1.00 74.25 80 LYS A O 1
ATOM 620 N N . PHE A 1 81 ? 5.380 -9.996 1.452 1.00 74.62 81 PHE A N 1
ATOM 621 C CA . PHE A 1 81 ? 4.035 -10.171 1.237 1.00 74.62 81 PHE A CA 1
ATOM 622 C C . PHE A 1 81 ? 3.255 -8.927 0.666 1.00 74.62 81 PHE A C 1
ATOM 624 O O . PHE A 1 81 ? 2.679 -8.109 1.346 1.00 74.62 81 PHE A O 1
ATOM 631 N N . SER A 1 82 ? 3.119 -8.813 -0.658 1.00 77.88 82 SER A N 1
ATOM 632 C CA . SER A 1 82 ? 1.972 -8.147 -1.301 1.00 77.88 82 SER A CA 1
ATOM 633 C C . SER A 1 82 ? 1.392 -9.031 -2.408 1.00 77.88 82 SER A C 1
ATOM 635 O O . SER A 1 82 ? 2.008 -10.020 -2.793 1.00 77.88 82 SER A O 1
ATOM 637 N N . ASN A 1 83 ? 0.206 -8.721 -2.941 1.00 80.81 83 ASN A N 1
ATOM 638 C CA . ASN A 1 83 ? -0.315 -9.370 -4.160 1.00 80.81 83 ASN A CA 1
ATOM 639 C C . ASN A 1 83 ? 0.323 -8.847 -5.461 1.00 80.81 83 ASN A C 1
ATOM 641 O O . ASN A 1 83 ? -0.360 -8.744 -6.481 1.00 80.81 83 ASN A O 1
ATOM 645 N N . SER A 1 84 ? 1.602 -8.484 -5.389 1.00 77.00 84 SER A N 1
ATOM 646 C CA . SER A 1 84 ? 2.428 -8.078 -6.524 1.00 77.00 84 SER A CA 1
ATOM 647 C C . SER A 1 84 ? 3.219 -9.287 -7.010 1.00 77.00 84 SER A C 1
ATOM 649 O O . SER A 1 84 ? 3.658 -10.095 -6.195 1.00 77.00 84 SER A O 1
ATOM 651 N N . ASP A 1 85 ? 3.415 -9.389 -8.319 1.00 73.81 85 ASP A N 1
ATOM 652 C CA . ASP A 1 85 ? 4.167 -10.484 -8.931 1.00 73.81 85 ASP A CA 1
ATOM 653 C C . ASP A 1 85 ? 5.674 -10.337 -8.653 1.00 73.81 85 ASP A C 1
ATOM 655 O O . ASP A 1 85 ? 6.357 -11.323 -8.392 1.00 73.81 85 ASP A O 1
ATOM 659 N N . ASP A 1 86 ? 6.171 -9.095 -8.645 1.00 74.69 86 ASP A N 1
ATOM 660 C CA . ASP A 1 86 ? 7.565 -8.762 -8.354 1.00 74.69 86 ASP A CA 1
ATOM 661 C C . ASP A 1 86 ? 7.690 -7.448 -7.581 1.00 74.69 86 ASP A C 1
ATOM 663 O O . ASP A 1 86 ? 6.798 -6.590 -7.586 1.00 74.69 86 ASP A O 1
ATOM 667 N N . ILE A 1 87 ? 8.818 -7.287 -6.883 1.00 76.38 87 ILE A N 1
ATOM 668 C CA . ILE A 1 87 ? 9.037 -6.157 -5.980 1.00 76.38 87 ILE A CA 1
ATOM 669 C C . ILE A 1 87 ? 10.435 -5.592 -6.162 1.00 76.38 87 ILE A C 1
ATOM 671 O O . ILE A 1 87 ? 11.435 -6.297 -6.051 1.00 76.38 87 ILE A O 1
ATOM 675 N N . VAL A 1 88 ? 10.493 -4.283 -6.395 1.00 76.31 88 VAL A N 1
ATOM 676 C CA . VAL A 1 88 ? 11.740 -3.537 -6.562 1.00 76.31 88 VAL A CA 1
ATOM 677 C C . VAL A 1 88 ? 11.980 -2.719 -5.303 1.00 76.31 88 VAL A C 1
ATOM 679 O O . VAL A 1 88 ? 11.257 -1.763 -5.025 1.00 76.31 88 VAL A O 1
ATOM 682 N N . TYR A 1 89 ? 12.997 -3.091 -4.528 1.00 77.00 89 TYR A N 1
ATOM 683 C CA . TYR A 1 89 ? 13.358 -2.390 -3.299 1.00 77.00 89 TYR A CA 1
ATOM 684 C C . TYR A 1 89 ? 14.547 -1.454 -3.525 1.00 77.00 89 TYR A C 1
ATOM 686 O O . TYR A 1 89 ? 15.638 -1.885 -3.898 1.00 77.00 89 TYR A O 1
ATOM 694 N N . VAL A 1 90 ? 14.348 -0.170 -3.233 1.00 76.12 90 VAL A N 1
ATOM 695 C CA . VAL A 1 90 ? 15.369 0.872 -3.335 1.00 76.12 90 VAL A CA 1
ATOM 696 C C . VAL A 1 90 ? 15.692 1.403 -1.946 1.00 76.12 90 VAL A C 1
ATOM 698 O O . VAL A 1 90 ? 14.966 2.231 -1.395 1.00 76.12 90 VAL A O 1
ATOM 701 N N . GLY A 1 91 ? 16.809 0.924 -1.401 1.00 73.12 91 GLY A N 1
ATOM 702 C CA . GLY A 1 91 ? 17.402 1.434 -0.170 1.00 73.12 91 GLY A CA 1
ATOM 703 C C . GLY A 1 91 ? 18.259 2.668 -0.450 1.00 73.12 91 GLY A C 1
ATOM 704 O O . GLY A 1 91 ? 19.234 2.600 -1.202 1.00 73.12 91 GLY A O 1
ATOM 705 N N . ILE A 1 92 ? 17.900 3.794 0.157 1.00 71.56 92 ILE A N 1
ATOM 706 C CA . ILE A 1 92 ? 18.606 5.072 0.063 1.00 71.56 92 ILE A CA 1
ATOM 707 C C . ILE A 1 92 ? 19.106 5.442 1.445 1.00 71.56 92 ILE A C 1
ATOM 709 O O . ILE A 1 92 ? 18.289 5.716 2.324 1.00 71.56 92 ILE A O 1
ATOM 713 N N . ASP A 1 93 ? 20.433 5.507 1.594 1.00 68.62 93 ASP A N 1
ATOM 714 C CA . ASP A 1 93 ? 21.076 5.930 2.846 1.00 68.62 93 ASP A CA 1
ATOM 715 C C . ASP A 1 93 ? 20.543 5.139 4.060 1.00 68.62 93 ASP A C 1
ATOM 717 O O . ASP A 1 93 ? 20.296 5.662 5.146 1.00 68.62 93 ASP A O 1
ATOM 721 N N . GLN A 1 94 ? 20.297 3.845 3.840 1.00 67.38 94 GLN A N 1
ATOM 722 C CA . GLN A 1 94 ? 19.838 2.936 4.879 1.00 67.38 94 GLN A CA 1
ATOM 723 C C . GLN A 1 94 ? 21.017 2.405 5.675 1.00 67.38 94 GLN A C 1
ATOM 725 O O . GLN A 1 94 ? 22.101 2.153 5.140 1.00 67.38 94 GLN A O 1
ATOM 730 N N . ARG A 1 95 ? 20.790 2.169 6.970 1.00 69.12 95 ARG A N 1
ATOM 731 C CA . ARG A 1 95 ? 21.801 1.545 7.826 1.00 69.12 95 ARG A CA 1
ATOM 732 C C . ARG A 1 95 ? 22.133 0.162 7.267 1.00 69.12 95 ARG A C 1
ATOM 734 O O . ARG A 1 95 ? 21.240 -0.659 7.064 1.00 69.12 95 ARG A O 1
ATOM 741 N N . GLY A 1 96 ? 23.423 -0.126 7.076 1.00 65.56 96 GLY A N 1
ATOM 742 C CA . GLY A 1 96 ? 23.880 -1.400 6.500 1.00 65.56 96 GLY A CA 1
ATOM 743 C C . GLY A 1 96 ? 23.327 -2.636 7.223 1.00 65.56 96 GLY A C 1
ATOM 744 O O . GLY A 1 96 ? 23.014 -3.638 6.586 1.00 65.56 96 GLY A O 1
ATOM 745 N N . ASN A 1 97 ? 23.104 -2.538 8.538 1.00 68.62 97 ASN A N 1
ATOM 746 C CA . ASN A 1 97 ? 22.512 -3.610 9.341 1.00 68.62 97 ASN A CA 1
ATOM 747 C C . ASN A 1 97 ? 21.030 -3.873 9.018 1.00 68.62 97 ASN A C 1
ATOM 749 O O . ASN A 1 97 ? 20.608 -5.029 9.028 1.00 68.62 97 ASN A O 1
ATOM 753 N N . GLU A 1 98 ? 20.247 -2.833 8.716 1.00 67.44 98 GLU A N 1
ATOM 754 C CA . GLU A 1 98 ? 18.837 -2.976 8.322 1.00 67.44 98 GLU A CA 1
ATOM 755 C C . GLU A 1 98 ? 18.741 -3.651 6.952 1.00 67.44 98 GLU A C 1
ATOM 757 O O . GLU A 1 98 ? 17.978 -4.598 6.770 1.00 67.44 98 GLU A O 1
ATOM 762 N N . MET A 1 99 ? 19.622 -3.269 6.027 1.00 64.00 99 MET A N 1
ATOM 763 C CA . MET A 1 99 ? 19.720 -3.893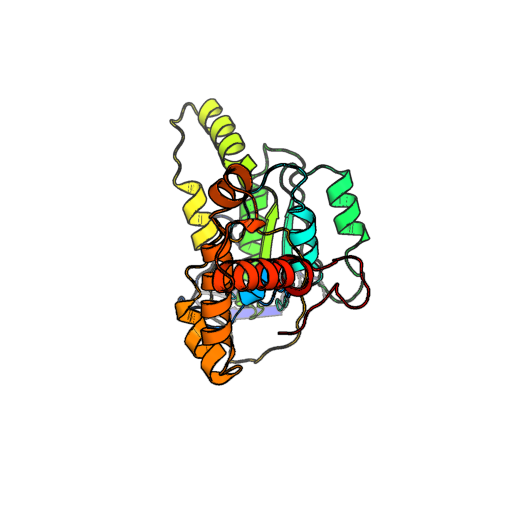 4.706 1.00 64.00 99 MET A CA 1
ATOM 764 C C . MET A 1 99 ? 20.174 -5.351 4.770 1.00 64.00 99 MET A C 1
ATOM 766 O O . MET A 1 99 ? 19.592 -6.211 4.112 1.00 64.00 99 MET A O 1
ATOM 770 N N . ALA A 1 100 ? 21.172 -5.661 5.600 1.00 66.94 100 ALA A N 1
ATOM 771 C CA . ALA A 1 100 ? 21.613 -7.035 5.819 1.00 66.94 100 ALA A CA 1
ATOM 772 C C . ALA A 1 100 ? 20.512 -7.903 6.448 1.00 66.94 100 ALA A C 1
ATOM 774 O O . ALA A 1 100 ? 20.485 -9.115 6.238 1.00 66.94 100 ALA A O 1
ATOM 775 N N . LYS A 1 101 ? 19.604 -7.314 7.235 1.00 67.25 101 LYS A N 1
ATOM 776 C CA . LYS A 1 101 ? 18.424 -8.012 7.756 1.00 67.25 101 LYS A CA 1
ATOM 777 C C . LYS A 1 101 ? 17.416 -8.291 6.642 1.00 67.25 101 LYS A C 1
ATOM 779 O O . LYS A 1 101 ? 16.995 -9.431 6.505 1.00 67.25 101 LYS A O 1
ATOM 784 N N . VAL A 1 102 ? 17.111 -7.305 5.794 1.00 66.94 102 VAL A N 1
ATOM 785 C CA . VAL A 1 102 ? 16.233 -7.500 4.626 1.00 66.94 102 VAL A CA 1
ATOM 786 C C . VAL A 1 102 ? 16.785 -8.592 3.707 1.00 66.94 102 VAL A C 1
ATOM 788 O O . VAL A 1 102 ? 16.067 -9.534 3.402 1.00 66.94 102 VAL A O 1
ATOM 791 N N . LEU A 1 103 ? 18.066 -8.529 3.337 1.00 66.75 103 LEU A N 1
ATOM 792 C CA . LEU A 1 103 ? 18.704 -9.518 2.460 1.00 66.75 103 LEU A CA 1
ATOM 793 C C . LEU A 1 103 ? 18.715 -10.938 3.043 1.00 66.75 103 LEU A C 1
ATOM 795 O O . LEU A 1 103 ? 18.581 -11.897 2.290 1.00 66.75 103 LEU A O 1
ATOM 799 N N . ARG A 1 104 ? 18.864 -11.080 4.367 1.00 66.88 104 ARG A N 1
ATOM 800 C CA . ARG A 1 104 ? 18.803 -12.385 5.047 1.00 66.88 104 ARG A CA 1
ATOM 801 C C . ARG A 1 104 ? 17.382 -12.926 5.171 1.00 66.88 104 ARG A C 1
ATOM 803 O O . ARG A 1 104 ? 17.184 -14.129 5.066 1.00 66.88 104 ARG A O 1
ATOM 810 N N . ASP A 1 105 ? 16.417 -12.045 5.407 1.00 65.56 105 ASP A N 1
ATOM 811 C CA . ASP A 1 105 ? 15.028 -12.415 5.671 1.00 65.56 105 ASP A CA 1
ATOM 812 C C . ASP A 1 105 ? 14.191 -12.588 4.392 1.00 65.56 105 ASP A C 1
ATOM 814 O O . ASP A 1 105 ? 13.023 -12.987 4.477 1.00 65.56 105 ASP A O 1
ATOM 818 N N . LEU A 1 106 ? 14.736 -12.245 3.220 1.00 62.84 106 LEU A N 1
ATOM 819 C CA . LEU A 1 106 ? 14.088 -12.507 1.940 1.00 62.84 106 LEU A CA 1
ATOM 820 C C . LEU A 1 106 ? 14.087 -14.023 1.682 1.00 62.84 106 LEU A C 1
ATOM 822 O O . LEU A 1 106 ? 15.137 -14.664 1.769 1.00 62.84 106 LEU A O 1
ATOM 826 N N . PRO A 1 107 ? 12.924 -14.628 1.383 1.00 52.53 107 PRO A N 1
ATOM 827 C CA . PRO A 1 107 ? 12.863 -16.052 1.097 1.00 52.53 107 PRO A CA 1
ATOM 828 C C . PRO A 1 107 ? 13.740 -16.366 -0.121 1.00 52.53 107 PRO A C 1
ATOM 830 O O . PRO A 1 107 ? 13.599 -15.743 -1.167 1.00 52.53 107 PRO A O 1
ATOM 833 N N . GLN A 1 108 ? 14.597 -17.386 -0.013 1.00 45.47 108 GLN A N 1
ATOM 834 C CA . GLN A 1 108 ? 15.427 -17.894 -1.122 1.00 45.47 108 GLN A CA 1
ATOM 835 C C . GLN A 1 108 ? 14.603 -18.449 -2.302 1.00 45.47 108 GLN A C 1
ATOM 837 O O . GLN A 1 108 ? 15.154 -18.909 -3.298 1.00 45.47 108 GLN A O 1
ATOM 842 N N . VAL A 1 109 ? 13.275 -18.465 -2.182 1.00 35.84 109 VAL A N 1
ATOM 843 C CA . VAL A 1 109 ? 12.370 -19.216 -3.040 1.00 35.84 109 VAL A CA 1
ATOM 844 C C . VAL A 1 109 ? 11.496 -18.238 -3.828 1.00 35.84 109 VAL A C 1
ATOM 846 O O . VAL A 1 109 ? 10.681 -17.524 -3.251 1.00 35.84 109 VAL A O 1
ATOM 849 N N . LYS A 1 110 ? 11.646 -18.299 -5.158 1.00 37.38 110 LYS A N 1
ATOM 850 C CA . LYS A 1 110 ? 10.743 -17.837 -6.236 1.00 37.38 110 LYS A CA 1
ATOM 851 C C . LYS A 1 110 ? 10.760 -16.396 -6.747 1.00 37.38 110 LYS A C 1
ATOM 853 O O . LYS A 1 110 ? 10.266 -16.223 -7.856 1.00 37.38 110 LYS A O 1
ATOM 858 N N . TYR A 1 111 ? 11.342 -15.410 -6.077 1.00 39.66 111 TYR A N 1
ATOM 859 C CA . TYR A 1 111 ? 11.435 -14.079 -6.689 1.00 39.66 111 TYR A CA 1
ATOM 860 C C . TYR A 1 111 ? 12.696 -13.988 -7.542 1.00 39.66 111 TYR A C 1
ATOM 862 O O . TYR A 1 111 ? 13.799 -14.260 -7.061 1.00 39.66 111 TYR A O 1
ATOM 870 N N . LEU A 1 112 ? 12.539 -13.624 -8.815 1.00 36.56 112 LEU A N 1
ATOM 871 C CA . LEU A 1 112 ? 13.648 -13.151 -9.629 1.00 36.56 112 LEU A CA 1
ATOM 872 C C . LEU A 1 112 ? 14.091 -11.838 -8.973 1.00 36.56 112 LEU A C 1
ATOM 874 O O . LEU A 1 112 ? 13.514 -10.789 -9.231 1.00 36.56 112 LEU A O 1
ATOM 878 N N . ILE A 1 113 ? 15.047 -11.929 -8.041 1.00 43.44 113 ILE A N 1
ATOM 879 C CA . ILE A 1 113 ? 15.638 -10.819 -7.282 1.00 43.44 113 ILE A CA 1
ATOM 880 C C . ILE A 1 113 ? 16.183 -9.806 -8.291 1.00 43.44 113 ILE A C 1
ATOM 882 O O . ILE A 1 113 ? 17.350 -9.844 -8.680 1.00 43.44 113 ILE A O 1
ATOM 886 N N . SER A 1 114 ? 15.332 -8.906 -8.768 1.00 39.47 114 SER A N 1
ATOM 887 C CA . SER A 1 114 ? 15.732 -7.871 -9.699 1.00 39.47 114 SER A CA 1
ATOM 888 C C . SER A 1 114 ? 16.166 -6.659 -8.879 1.00 39.47 114 SER A C 1
ATOM 890 O O . SER A 1 114 ? 15.439 -5.710 -8.620 1.00 39.47 114 SER A O 1
ATOM 892 N N . HIS A 1 115 ? 17.423 -6.767 -8.448 1.00 46.28 115 HIS A N 1
ATOM 893 C CA . HIS A 1 115 ? 18.321 -5.674 -8.094 1.00 46.28 115 HIS A CA 1
ATOM 894 C C . HIS A 1 115 ? 17.850 -4.776 -6.950 1.00 46.28 115 HIS A C 1
ATOM 896 O O . HIS A 1 115 ? 17.362 -3.664 -7.128 1.00 46.28 115 HIS A O 1
ATOM 902 N N . LEU A 1 116 ? 18.170 -5.228 -5.741 1.00 44.72 116 LEU A N 1
ATOM 903 C CA . LEU A 1 116 ? 18.359 -4.379 -4.574 1.00 44.72 116 LEU A CA 1
ATOM 904 C C . LEU A 1 116 ? 19.576 -3.467 -4.840 1.00 44.72 116 LEU A C 1
ATOM 906 O O . LEU A 1 116 ? 20.704 -3.751 -4.439 1.00 44.72 116 LEU A O 1
ATOM 910 N N . LEU A 1 117 ? 19.372 -2.421 -5.646 1.00 43.25 117 LEU A N 1
ATOM 911 C CA . LEU A 1 117 ? 20.434 -1.524 -6.089 1.00 43.25 117 LEU A CA 1
ATOM 912 C C . LEU A 1 117 ? 20.686 -0.512 -4.971 1.00 43.25 117 LEU A C 1
ATOM 914 O O . LEU A 1 117 ? 19.989 0.493 -4.830 1.00 43.25 117 LEU A O 1
ATOM 918 N N . ASN A 1 118 ? 21.660 -0.852 -4.127 1.00 44.47 118 ASN A N 1
ATOM 919 C CA . ASN A 1 118 ? 22.070 -0.066 -2.973 1.00 44.47 118 ASN A CA 1
ATOM 920 C C . ASN A 1 118 ? 22.602 1.305 -3.398 1.00 44.47 118 ASN A C 1
ATOM 922 O O . ASN A 1 118 ? 23.611 1.405 -4.102 1.00 44.47 118 ASN A O 1
ATOM 926 N N . VAL A 1 119 ? 21.997 2.372 -2.877 1.00 44.56 119 VAL A N 1
ATOM 927 C CA . VAL A 1 119 ? 22.671 3.667 -2.786 1.00 44.56 119 VAL A CA 1
ATOM 928 C C . VAL A 1 119 ? 23.427 3.695 -1.460 1.00 44.56 119 VAL A C 1
ATOM 930 O O . VAL A 1 119 ? 22.873 4.063 -0.430 1.00 44.56 119 VAL A O 1
ATOM 933 N N . ILE A 1 120 ? 24.710 3.322 -1.495 1.00 45.66 120 ILE A N 1
ATOM 934 C CA . ILE A 1 120 ? 25.640 3.489 -0.358 1.00 45.66 120 ILE A CA 1
ATOM 935 C C . ILE A 1 120 ? 26.047 4.972 -0.203 1.00 45.66 120 ILE A C 1
ATOM 937 O O . ILE A 1 120 ? 26.649 5.357 0.790 1.00 45.66 120 ILE A O 1
ATOM 941 N N . ASN A 1 121 ? 25.734 5.836 -1.180 1.00 49.69 121 ASN A N 1
ATOM 942 C CA . ASN A 1 121 ? 26.242 7.206 -1.205 1.00 49.69 121 ASN A CA 1
ATOM 943 C C . ASN A 1 121 ? 25.251 8.196 -1.843 1.00 49.69 121 ASN A C 1
ATOM 945 O O . ASN A 1 121 ? 24.861 8.002 -2.998 1.00 49.69 121 ASN A O 1
ATOM 949 N N . HIS A 1 122 ? 24.918 9.294 -1.147 1.00 53.28 122 HIS A N 1
ATOM 950 C CA . HIS A 1 122 ? 24.009 10.364 -1.615 1.00 53.28 122 HIS A CA 1
ATOM 951 C C . HIS A 1 122 ? 24.326 10.869 -3.037 1.00 53.28 122 HIS A C 1
ATOM 953 O O . HIS A 1 122 ? 23.433 11.269 -3.782 1.00 53.28 122 HIS A O 1
ATOM 959 N N . LYS A 1 123 ? 25.594 10.772 -3.453 1.00 53.12 123 LYS A N 1
ATOM 960 C CA . LYS A 1 123 ? 26.105 11.263 -4.740 1.00 53.12 123 LYS A CA 1
ATOM 961 C C . LYS A 1 123 ? 25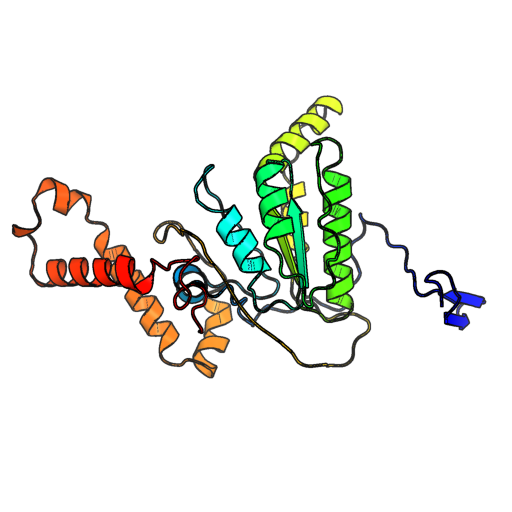.552 10.532 -5.972 1.00 53.12 123 LYS A C 1
ATOM 963 O O . LYS A 1 123 ? 25.358 11.167 -7.003 1.00 53.12 123 LYS A O 1
ATOM 968 N N . ASN A 1 124 ? 25.249 9.232 -5.882 1.00 60.38 124 ASN A N 1
ATOM 969 C CA . ASN A 1 124 ? 24.792 8.429 -7.035 1.00 60.38 124 ASN A CA 1
ATOM 970 C C . ASN A 1 124 ? 23.270 8.212 -7.070 1.00 60.38 124 ASN A C 1
ATOM 972 O O . ASN A 1 124 ? 22.756 7.475 -7.915 1.00 60.38 124 ASN A O 1
ATOM 976 N N . TYR A 1 125 ? 22.539 8.886 -6.180 1.00 64.94 125 TYR A N 1
ATOM 977 C CA . TYR A 1 125 ? 21.103 8.720 -5.971 1.00 64.94 125 TYR A CA 1
ATOM 978 C C . TYR A 1 125 ? 20.271 8.804 -7.260 1.00 64.94 125 TYR A C 1
ATOM 980 O O . TYR A 1 125 ? 19.454 7.927 -7.539 1.00 64.94 125 TYR A O 1
ATOM 988 N N . PHE A 1 126 ? 20.495 9.838 -8.079 1.00 64.94 126 PHE A N 1
ATOM 989 C CA . PHE A 1 126 ? 19.697 10.081 -9.288 1.00 64.94 126 PHE A CA 1
ATOM 990 C C . PHE A 1 126 ? 19.840 8.976 -10.328 1.00 64.94 126 PHE A C 1
ATOM 992 O O . PHE A 1 126 ? 18.880 8.664 -11.032 1.00 64.94 126 PHE A O 1
ATOM 999 N N . ILE A 1 127 ? 21.028 8.383 -10.420 1.00 69.88 127 ILE A N 1
ATOM 1000 C CA . ILE A 1 127 ? 21.299 7.291 -11.351 1.00 69.88 127 ILE A CA 1
ATOM 1001 C C . ILE A 1 127 ? 20.541 6.055 -10.876 1.00 69.88 127 ILE A C 1
ATOM 1003 O O . ILE A 1 127 ? 19.726 5.515 -11.618 1.00 69.88 127 ILE A O 1
ATOM 1007 N N . VAL A 1 128 ? 20.723 5.675 -9.610 1.00 69.25 128 VAL A N 1
ATOM 1008 C CA . VAL A 1 128 ? 20.097 4.481 -9.029 1.00 69.25 128 VAL A CA 1
ATOM 1009 C C . VAL A 1 128 ? 18.572 4.568 -9.047 1.00 69.25 128 VAL A C 1
ATOM 1011 O O . VAL A 1 128 ? 17.901 3.610 -9.425 1.00 69.25 128 VAL A O 1
ATOM 1014 N N . LYS A 1 129 ? 18.004 5.733 -8.723 1.00 72.38 129 LYS A N 1
ATOM 1015 C CA . LYS A 1 129 ? 16.561 5.977 -8.825 1.00 72.38 129 LYS A CA 1
ATOM 1016 C C . LYS A 1 129 ? 16.043 5.676 -10.235 1.00 72.38 129 LYS A C 1
ATOM 1018 O O . LYS A 1 129 ? 15.107 4.899 -10.401 1.00 72.38 129 LYS A O 1
ATOM 1023 N N . ASN A 1 130 ? 16.632 6.315 -11.243 1.00 76.69 130 ASN A N 1
ATOM 1024 C CA . ASN A 1 130 ? 16.155 6.217 -12.621 1.00 76.69 130 ASN A CA 1
ATOM 1025 C C . ASN A 1 130 ? 16.321 4.797 -13.180 1.00 76.69 130 ASN A C 1
ATOM 1027 O O . ASN A 1 130 ? 15.447 4.324 -13.907 1.00 76.69 130 ASN A O 1
ATOM 1031 N N . VAL A 1 131 ? 17.385 4.091 -12.784 1.00 80.12 131 VAL A N 1
ATOM 1032 C CA . VAL A 1 131 ? 17.587 2.672 -13.113 1.00 80.12 131 VAL A CA 1
ATOM 1033 C C . VAL A 1 131 ? 16.450 1.819 -12.546 1.00 80.12 131 VAL A C 1
ATOM 1035 O O . VAL A 1 131 ? 15.807 1.096 -13.302 1.00 80.12 131 VAL A O 1
ATOM 1038 N N . ASN A 1 132 ? 16.131 1.952 -11.256 1.00 78.50 132 ASN A N 1
ATOM 1039 C CA . ASN A 1 132 ? 15.092 1.137 -10.616 1.00 78.50 132 ASN A CA 1
ATOM 1040 C C . ASN A 1 132 ? 13.679 1.419 -11.152 1.00 78.50 132 ASN A C 1
ATOM 1042 O O . ASN A 1 132 ? 12.880 0.496 -11.310 1.00 78.50 132 ASN A O 1
ATOM 1046 N N . ILE A 1 133 ? 13.367 2.675 -11.490 1.00 81.56 133 ILE A N 1
ATOM 1047 C CA . ILE A 1 133 ? 12.094 3.018 -12.148 1.00 81.56 133 ILE A CA 1
ATOM 1048 C C . ILE A 1 133 ? 12.023 2.378 -13.531 1.00 81.56 133 ILE A C 1
ATOM 1050 O O . ILE A 1 133 ? 10.983 1.850 -13.912 1.00 81.56 133 ILE A O 1
ATOM 1054 N N . THR A 1 134 ? 13.116 2.432 -14.292 1.00 82.88 134 THR A N 1
ATOM 1055 C CA . THR A 1 134 ? 13.179 1.842 -15.636 1.00 82.88 134 THR A CA 1
ATOM 1056 C C . THR A 1 134 ? 13.019 0.327 -15.571 1.00 82.88 134 THR A C 1
ATOM 1058 O O . THR A 1 134 ? 12.268 -0.238 -16.359 1.00 82.88 134 THR A O 1
ATOM 1061 N N . LEU A 1 135 ? 13.643 -0.315 -14.583 1.00 79.94 135 LEU A N 1
ATOM 1062 C CA . LEU A 1 135 ? 13.494 -1.743 -14.317 1.00 79.94 135 LEU A CA 1
ATOM 1063 C C . LEU A 1 135 ? 12.047 -2.108 -13.949 1.00 79.94 135 LEU A C 1
ATOM 1065 O O . LEU A 1 135 ? 11.475 -3.028 -14.524 1.00 79.94 135 LEU A O 1
ATOM 1069 N N . SER A 1 136 ? 11.427 -1.335 -13.053 1.00 80.25 136 SER A N 1
ATOM 1070 C CA . SER A 1 136 ? 10.023 -1.532 -12.662 1.00 80.25 136 SER A CA 1
ATOM 1071 C C . SER A 1 136 ? 9.073 -1.371 -13.853 1.00 80.25 136 SER A C 1
ATOM 1073 O O . SER A 1 136 ? 8.097 -2.100 -13.983 1.00 80.25 136 SER A O 1
ATOM 1075 N N . LYS A 1 137 ? 9.345 -0.425 -14.757 1.00 81.12 137 LYS A N 1
ATOM 1076 C CA . LYS A 1 137 ? 8.532 -0.256 -15.967 1.00 81.12 137 LYS A CA 1
ATOM 1077 C C . LYS A 1 137 ? 8.759 -1.385 -16.971 1.00 81.12 137 LYS A C 1
ATOM 1079 O O . LYS A 1 137 ? 7.790 -1.846 -17.555 1.00 81.12 137 LYS A O 1
ATOM 1084 N N . TYR A 1 138 ? 9.985 -1.896 -17.090 1.00 81.25 138 TYR A N 1
ATOM 1085 C CA . TYR A 1 138 ? 10.281 -3.032 -17.960 1.00 81.25 138 TYR A CA 1
ATOM 1086 C C . TYR A 1 138 ? 9.450 -4.264 -17.587 1.00 81.25 138 TYR A C 1
ATOM 1088 O O . TYR A 1 138 ? 8.727 -4.788 -18.429 1.00 81.25 138 TYR A O 1
ATOM 1096 N N . PHE A 1 139 ? 9.481 -4.696 -16.324 1.00 76.38 139 PHE A N 1
ATOM 1097 C CA . PHE A 1 139 ? 8.692 -5.859 -15.902 1.00 76.38 139 PHE A CA 1
ATOM 1098 C C . PHE A 1 139 ? 7.177 -5.591 -15.983 1.00 76.38 139 PHE A C 1
ATOM 1100 O O . PHE A 1 139 ? 6.396 -6.507 -16.237 1.00 76.38 139 PHE A O 1
ATOM 1107 N N . ARG A 1 140 ? 6.748 -4.332 -15.824 1.00 79.50 140 ARG A N 1
ATOM 1108 C CA . ARG A 1 140 ? 5.345 -3.938 -16.004 1.00 79.50 140 ARG A CA 1
ATOM 1109 C C . ARG A 1 140 ? 4.930 -4.095 -17.462 1.00 79.50 140 ARG A C 1
ATOM 1111 O O . ARG A 1 140 ? 3.840 -4.585 -17.737 1.00 79.50 140 ARG A O 1
ATOM 1118 N N . ASP A 1 141 ? 5.803 -3.714 -18.389 1.00 77.88 141 ASP A N 1
ATOM 1119 C CA . ASP A 1 141 ? 5.570 -3.834 -19.826 1.00 77.88 141 ASP A CA 1
ATOM 1120 C C . ASP A 1 141 ? 5.531 -5.310 -20.271 1.00 77.88 141 ASP A C 1
ATOM 1122 O O . ASP A 1 141 ? 4.774 -5.646 -21.179 1.00 77.88 141 ASP A O 1
ATOM 1126 N N . VAL A 1 142 ? 6.238 -6.202 -19.561 1.00 75.00 142 VAL A N 1
ATOM 1127 C CA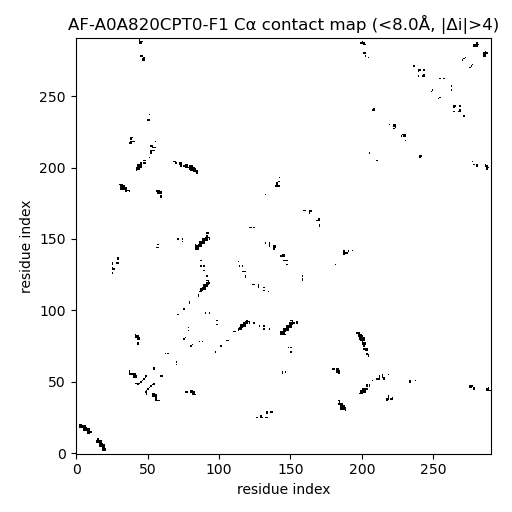 . VAL A 1 142 ? 6.112 -7.670 -19.701 1.00 75.00 142 VAL A CA 1
ATOM 1128 C C . VAL A 1 142 ? 4.742 -8.188 -19.217 1.00 75.00 142 VAL A C 1
ATOM 1130 O O . VAL A 1 142 ? 4.309 -9.263 -19.625 1.00 75.00 142 VAL A O 1
ATOM 1133 N N . GLY A 1 143 ? 4.012 -7.415 -18.406 1.00 72.62 143 GLY A N 1
ATOM 1134 C CA . GLY A 1 143 ? 2.663 -7.741 -17.926 1.00 72.62 143 GLY A CA 1
ATOM 1135 C C . GLY A 1 143 ? 2.569 -8.082 -16.438 1.00 72.62 143 GLY A C 1
ATOM 1136 O O . GLY A 1 143 ? 1.498 -8.480 -15.983 1.00 72.62 143 GLY A O 1
ATOM 1137 N N . TYR A 1 144 ? 3.652 -7.917 -15.674 1.00 77.44 144 TYR A N 1
ATOM 1138 C CA . TYR A 1 144 ? 3.663 -8.166 -14.233 1.00 77.44 144 TYR A CA 1
ATOM 1139 C C . TYR A 1 144 ? 3.180 -6.953 -13.423 1.00 77.44 144 TYR A C 1
ATOM 1141 O O . TYR A 1 144 ? 3.431 -5.794 -13.765 1.00 77.44 144 TYR A O 1
ATOM 1149 N N . ASN A 1 145 ? 2.517 -7.214 -12.297 1.00 77.44 145 ASN A N 1
ATOM 1150 C CA . ASN A 1 145 ? 2.165 -6.211 -11.298 1.00 77.44 145 ASN A CA 1
ATOM 1151 C C . ASN A 1 145 ? 3.349 -6.008 -10.360 1.00 77.44 145 ASN A C 1
ATOM 1153 O O . ASN A 1 145 ? 3.665 -6.885 -9.561 1.00 77.44 145 ASN A O 1
ATOM 1157 N N . ILE A 1 146 ? 3.987 -4.842 -10.432 1.00 80.00 146 ILE A N 1
ATOM 1158 C CA . ILE A 1 146 ? 5.189 -4.565 -9.641 1.00 80.00 146 ILE A CA 1
ATOM 1159 C C . ILE A 1 146 ? 4.909 -3.537 -8.572 1.00 80.00 146 ILE A C 1
ATOM 1161 O O . ILE A 1 146 ? 4.336 -2.479 -8.846 1.00 80.00 146 ILE A O 1
ATOM 1165 N N . ALA A 1 147 ? 5.398 -3.819 -7.370 1.00 83.94 147 ALA A N 1
ATOM 1166 C CA . ALA A 1 147 ? 5.497 -2.828 -6.315 1.00 83.94 147 ALA A CA 1
ATOM 1167 C C . ALA A 1 147 ? 6.937 -2.322 -6.203 1.00 83.94 147 ALA A C 1
ATOM 1169 O O . ALA A 1 147 ? 7.871 -3.084 -5.969 1.00 83.94 147 ALA A O 1
ATOM 1170 N N . MET A 1 148 ? 7.119 -1.011 -6.348 1.00 83.19 148 MET A N 1
ATOM 1171 C CA . MET A 1 148 ? 8.399 -0.358 -6.089 1.00 83.19 148 MET A CA 1
ATOM 1172 C C . MET A 1 148 ? 8.368 0.279 -4.700 1.00 83.19 148 MET A C 1
ATOM 1174 O O . MET A 1 148 ? 7.479 1.074 -4.395 1.00 83.19 148 MET A O 1
ATOM 1178 N N . MET A 1 149 ? 9.362 -0.034 -3.873 1.00 82.12 149 MET A N 1
ATOM 1179 C CA . MET A 1 149 ? 9.542 0.538 -2.541 1.00 82.12 149 MET A CA 1
ATOM 1180 C C . MET A 1 149 ? 10.771 1.436 -2.531 1.00 82.12 149 MET A C 1
ATOM 1182 O O . MET A 1 149 ? 11.837 1.025 -2.983 1.00 82.12 149 MET A O 1
ATOM 1186 N N . ALA A 1 150 ? 10.639 2.649 -2.003 1.00 79.31 150 ALA A N 1
ATOM 1187 C CA . ALA A 1 150 ? 11.747 3.587 -1.873 1.00 79.31 150 ALA A CA 1
ATOM 1188 C C . ALA A 1 150 ? 11.893 4.010 -0.410 1.00 79.31 150 ALA A C 1
ATOM 1190 O O . ALA A 1 150 ? 11.114 4.828 0.082 1.00 79.31 150 ALA A O 1
ATOM 1191 N N . ASP A 1 151 ? 12.893 3.457 0.275 1.00 77.38 151 ASP A N 1
ATOM 1192 C CA . ASP A 1 151 ? 13.181 3.755 1.675 1.00 77.38 151 ASP A CA 1
ATOM 1193 C C . ASP A 1 151 ? 14.602 4.333 1.807 1.00 77.38 151 ASP A C 1
ATOM 1195 O O . ASP A 1 151 ? 15.577 3.605 1.672 1.00 77.38 151 ASP A O 1
ATOM 1199 N N . SER A 1 152 ? 14.824 5.620 2.069 1.00 73.94 152 SER A N 1
ATOM 1200 C CA . SER A 1 152 ? 13.838 6.666 2.365 1.00 73.94 152 SER A CA 1
ATOM 1201 C C . SER A 1 152 ? 13.767 7.723 1.259 1.00 73.94 152 SER A C 1
ATOM 1203 O O . SER A 1 152 ? 14.778 8.177 0.721 1.00 73.94 152 SER A O 1
ATOM 1205 N N . THR A 1 153 ? 12.553 8.164 0.920 1.00 75.94 153 THR A N 1
ATOM 1206 C CA . THR A 1 153 ? 12.334 9.294 -0.004 1.00 75.94 153 THR A CA 1
ATOM 1207 C C . THR A 1 153 ? 12.575 10.654 0.655 1.00 75.94 153 THR A C 1
ATOM 1209 O O . THR A 1 153 ? 12.803 11.636 -0.046 1.00 75.94 153 THR A O 1
ATOM 1212 N N . SER A 1 154 ? 12.599 10.728 1.990 1.00 75.25 154 SER A N 1
ATOM 1213 C CA . SER A 1 154 ? 12.864 11.961 2.750 1.00 75.25 154 SER A CA 1
ATOM 1214 C C . SER A 1 154 ? 14.283 12.499 2.577 1.00 75.25 154 SER A C 1
ATOM 1216 O O . SER A 1 154 ? 14.499 13.687 2.764 1.00 75.25 154 SER A O 1
ATOM 1218 N N . ARG A 1 155 ? 15.242 11.654 2.183 1.00 72.69 155 ARG A N 1
ATOM 1219 C CA . ARG A 1 155 ? 16.625 12.061 1.870 1.00 72.69 155 ARG A CA 1
ATOM 1220 C C . ARG A 1 155 ? 16.775 12.712 0.498 1.00 72.69 155 ARG A C 1
ATOM 1222 O O . ARG A 1 155 ? 17.848 13.194 0.145 1.00 72.69 155 ARG A O 1
ATOM 1229 N N . TRP A 1 156 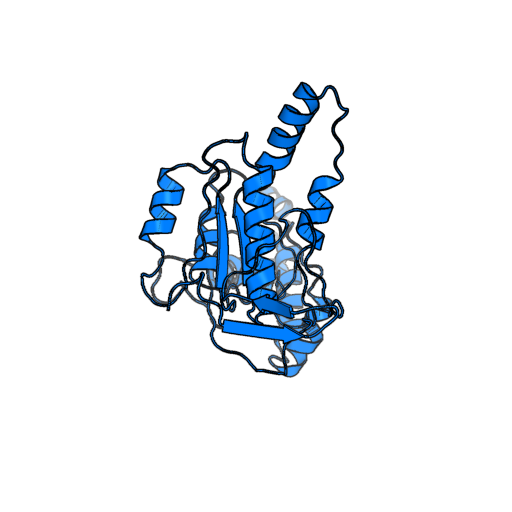? 15.721 12.689 -0.314 1.00 73.31 156 TRP A N 1
ATOM 1230 C CA . TRP A 1 156 ? 15.770 13.214 -1.669 1.00 73.31 156 TRP A CA 1
ATOM 1231 C C . TRP A 1 156 ? 15.852 14.751 -1.700 1.00 73.31 156 TRP A C 1
ATOM 1233 O O . TRP A 1 156 ? 16.744 15.257 -2.384 1.00 73.31 156 TRP A O 1
ATOM 1243 N N . PRO A 1 157 ? 15.028 15.518 -0.959 1.00 73.50 157 PRO A N 1
ATOM 1244 C CA . PRO A 1 157 ? 15.234 16.959 -0.827 1.00 73.50 157 PRO A CA 1
ATOM 1245 C C . PRO A 1 157 ? 16.663 17.331 -0.413 1.00 73.50 157 PRO A C 1
ATOM 1247 O O . PRO A 1 157 ? 17.240 18.212 -1.041 1.00 73.50 157 PRO A O 1
ATOM 1250 N N . ASP A 1 158 ? 17.264 16.608 0.539 1.00 74.62 158 ASP A N 1
ATOM 1251 C CA . ASP A 1 158 ? 18.641 16.855 0.996 1.00 74.62 158 ASP A CA 1
ATOM 1252 C C . ASP A 1 158 ? 19.658 16.675 -0.143 1.00 74.62 158 ASP A C 1
ATOM 1254 O O . ASP A 1 158 ? 20.485 17.550 -0.401 1.00 74.62 158 ASP A O 1
ATOM 1258 N N . ALA A 1 159 ? 19.553 15.572 -0.894 1.00 72.25 159 ALA A N 1
ATOM 1259 C CA . ALA A 1 159 ? 20.427 15.302 -2.037 1.00 72.25 159 ALA A CA 1
ATOM 1260 C C . ALA A 1 159 ? 20.221 16.307 -3.185 1.00 72.25 159 ALA A C 1
ATOM 1262 O O . ALA A 1 159 ? 21.175 16.692 -3.862 1.00 72.25 159 ALA A O 1
ATOM 1263 N N . LEU A 1 160 ? 18.977 16.742 -3.422 1.00 73.62 160 LEU A N 1
ATOM 1264 C CA . LEU A 1 160 ? 18.689 17.811 -4.379 1.00 73.62 160 LEU A CA 1
ATOM 1265 C C . LEU A 1 160 ? 19.314 19.126 -3.936 1.00 73.62 160 LEU A C 1
ATOM 1267 O O . LEU A 1 160 ? 19.903 19.807 -4.767 1.00 73.62 160 LEU A O 1
ATOM 1271 N N . HIS A 1 161 ? 19.207 19.460 -2.653 1.00 76.69 161 HIS A N 1
ATOM 1272 C CA . HIS A 1 161 ? 19.751 20.687 -2.098 1.00 76.69 161 HIS A CA 1
ATOM 1273 C C . HIS A 1 161 ? 21.282 20.715 -2.191 1.00 76.69 161 HIS A C 1
ATOM 1275 O O . HIS A 1 161 ? 21.840 21.724 -2.609 1.00 76.69 161 HIS A O 1
ATOM 1281 N N . GLU A 1 162 ? 21.961 19.596 -1.912 1.00 75.75 162 GLU A N 1
ATOM 1282 C CA . GLU A 1 162 ? 23.418 19.480 -2.071 1.00 75.75 162 GLU A CA 1
ATOM 1283 C C . GLU A 1 162 ? 23.853 19.709 -3.528 1.00 75.75 162 GLU A C 1
ATOM 1285 O O . GLU A 1 162 ? 24.794 20.458 -3.795 1.00 75.75 162 GLU A O 1
ATOM 1290 N N . ILE A 1 163 ? 23.162 19.086 -4.488 1.00 75.88 163 ILE A N 1
ATOM 1291 C CA . ILE A 1 163 ? 23.484 19.240 -5.911 1.00 75.88 163 ILE A CA 1
ATOM 1292 C C . ILE A 1 163 ? 23.161 20.653 -6.396 1.00 75.88 163 ILE A C 1
ATOM 1294 O O . ILE A 1 163 ? 23.991 21.254 -7.069 1.00 75.88 163 ILE A O 1
ATOM 1298 N N . SER A 1 164 ? 21.997 21.200 -6.040 1.00 78.88 164 SER A N 1
ATOM 1299 C CA . SER A 1 164 ? 21.615 22.575 -6.381 1.00 78.88 164 SER A CA 1
ATOM 1300 C C . SER A 1 164 ? 22.592 23.591 -5.792 1.00 78.88 164 SER A C 1
ATOM 1302 O O . SER A 1 164 ? 23.003 24.504 -6.500 1.00 78.88 164 SER A O 1
ATOM 1304 N N . GLY A 1 165 ? 23.053 23.384 -4.555 1.00 79.50 165 GLY A N 1
ATOM 1305 C CA . GLY A 1 165 ? 24.083 24.213 -3.932 1.00 79.50 165 GLY A CA 1
ATOM 1306 C C . GLY A 1 165 ? 25.412 24.172 -4.688 1.00 79.50 165 GLY A C 1
ATOM 1307 O O . GLY A 1 165 ? 26.038 25.210 -4.883 1.00 79.50 165 GLY A O 1
ATOM 1308 N N . ARG A 1 166 ? 25.821 22.999 -5.192 1.00 80.19 166 ARG A N 1
ATOM 1309 C CA . ARG A 1 166 ? 27.024 22.872 -6.039 1.00 80.19 166 ARG A CA 1
ATOM 1310 C C . ARG A 1 166 ? 26.856 23.478 -7.429 1.00 80.19 166 ARG A C 1
ATOM 1312 O O . ARG A 1 166 ? 27.833 23.953 -7.994 1.00 80.19 166 ARG A O 1
ATOM 1319 N N . LEU A 1 167 ? 25.646 23.430 -7.978 1.00 80.88 167 LEU A N 1
ATOM 1320 C CA . LEU A 1 167 ? 25.314 24.004 -9.283 1.00 80.88 167 LEU A CA 1
ATOM 1321 C C . LEU A 1 167 ? 24.980 25.504 -9.206 1.00 80.88 167 LEU A C 1
ATOM 1323 O O . LEU A 1 167 ? 24.756 26.112 -10.246 1.00 80.88 167 LEU A O 1
ATOM 1327 N N . ALA A 1 168 ? 24.954 26.094 -8.003 1.00 80.50 168 ALA A N 1
ATOM 1328 C CA . ALA A 1 168 ? 24.499 27.463 -7.750 1.00 80.50 168 ALA A CA 1
ATOM 1329 C C . ALA A 1 168 ? 23.092 27.758 -8.320 1.00 80.50 168 ALA A C 1
ATOM 1331 O O . ALA A 1 168 ? 22.776 28.886 -8.694 1.00 80.50 168 ALA A O 1
ATOM 1332 N N . GLU A 1 169 ? 22.233 26.738 -8.372 1.00 79.69 169 GLU A N 1
ATOM 1333 C CA . GLU A 1 169 ? 20.846 26.851 -8.823 1.00 79.69 169 GLU A CA 1
ATOM 1334 C C . GLU A 1 169 ? 19.906 26.994 -7.620 1.00 79.69 169 GLU A C 1
ATOM 1336 O O . GLU A 1 169 ? 20.089 26.341 -6.588 1.00 79.69 169 GLU A O 1
ATOM 1341 N N . MET A 1 170 ? 18.842 27.793 -7.755 1.00 69.75 170 MET A N 1
ATOM 1342 C CA . MET A 1 170 ? 17.771 27.798 -6.756 1.00 69.75 170 MET A CA 1
ATOM 1343 C C . MET A 1 170 ? 17.066 26.427 -6.749 1.00 69.75 170 MET A C 1
ATOM 1345 O O . MET A 1 170 ? 16.720 25.910 -7.815 1.00 69.75 170 MET A O 1
ATOM 1349 N N . PRO A 1 171 ? 16.837 25.807 -5.578 1.00 58.34 171 PRO A N 1
ATOM 1350 C CA . PRO A 1 171 ? 16.264 24.467 -5.507 1.00 58.34 171 PRO A CA 1
ATOM 1351 C C . PRO A 1 171 ? 14.829 24.439 -6.058 1.00 58.34 171 PRO A C 1
ATOM 1353 O O . PRO A 1 171 ? 13.942 25.127 -5.558 1.00 58.34 171 PRO A O 1
ATOM 1356 N N . ALA A 1 172 ? 14.584 23.603 -7.074 1.00 57.91 172 ALA A N 1
ATOM 1357 C CA . ALA A 1 172 ? 13.266 23.421 -7.685 1.00 57.91 172 ALA A CA 1
ATOM 1358 C C . ALA A 1 172 ? 12.575 22.135 -7.182 1.00 57.91 172 ALA A C 1
ATOM 1360 O O . ALA A 1 172 ? 13.073 21.022 -7.375 1.00 57.91 172 ALA A O 1
ATOM 1361 N N . GLY A 1 173 ? 11.388 22.274 -6.579 1.00 57.06 173 GLY A N 1
ATOM 1362 C CA . GLY A 1 173 ? 10.615 21.173 -5.973 1.00 57.06 173 GLY A CA 1
ATOM 1363 C C . GLY A 1 173 ? 9.917 20.208 -6.949 1.00 57.06 173 GLY A C 1
ATOM 1364 O O . GLY A 1 173 ? 9.317 19.222 -6.527 1.00 57.06 173 GLY A O 1
ATOM 1365 N N . THR A 1 174 ? 9.999 20.443 -8.259 1.00 59.00 174 THR A N 1
ATOM 1366 C CA . THR A 1 174 ? 9.229 19.719 -9.293 1.00 59.00 174 THR A CA 1
ATOM 1367 C C . THR A 1 174 ? 9.657 18.264 -9.506 1.00 59.00 174 THR A C 1
ATOM 1369 O O . THR A 1 174 ? 8.899 17.457 -10.043 1.00 59.00 174 THR A O 1
ATOM 1372 N N . ARG A 1 175 ? 10.860 17.882 -9.065 1.00 66.88 175 ARG A N 1
ATOM 1373 C CA . ARG A 1 175 ? 11.437 16.559 -9.359 1.00 66.88 175 ARG A CA 1
ATOM 1374 C C . ARG A 1 175 ? 10.774 15.404 -8.595 1.00 66.88 175 ARG A C 1
ATOM 1376 O O . ARG A 1 175 ? 10.873 14.272 -9.061 1.00 66.88 175 ARG A O 1
ATOM 1383 N N . LEU A 1 176 ? 10.112 15.663 -7.461 1.00 69.38 176 LEU A N 1
ATOM 1384 C CA . LEU A 1 176 ? 9.388 14.648 -6.673 1.00 69.38 176 LEU A CA 1
ATOM 1385 C C . LEU A 1 176 ? 8.109 14.172 -7.368 1.00 69.38 176 LEU A C 1
ATOM 1387 O O . LEU A 1 176 ? 7.805 12.981 -7.351 1.00 69.38 176 LEU A O 1
ATOM 1391 N N . VAL A 1 177 ? 7.400 15.085 -8.028 1.00 74.25 177 VAL A N 1
ATOM 1392 C CA . VAL A 1 177 ? 6.128 14.799 -8.705 1.00 74.25 177 VAL A CA 1
ATOM 1393 C C . VAL A 1 177 ? 6.328 13.784 -9.828 1.00 74.25 177 VAL A C 1
ATOM 1395 O O . VAL A 1 177 ? 5.649 12.760 -9.861 1.00 74.25 177 VAL A O 1
ATOM 1398 N N . SER A 1 178 ? 7.354 13.983 -10.660 1.00 75.44 178 SER A N 1
ATOM 1399 C CA . SER A 1 178 ? 7.649 13.084 -11.781 1.00 75.44 178 SER A CA 1
ATOM 1400 C C . SER A 1 178 ? 7.992 11.655 -11.354 1.00 75.44 178 SER A C 1
ATOM 1402 O O . SER A 1 178 ? 7.847 10.731 -12.148 1.00 75.44 178 SER A O 1
ATOM 1404 N N . PHE A 1 179 ? 8.422 11.436 -10.106 1.00 77.06 179 PHE A N 1
ATOM 1405 C CA . PHE A 1 179 ? 8.610 10.089 -9.567 1.00 77.06 179 PHE A CA 1
ATOM 1406 C C . PHE A 1 179 ? 7.291 9.400 -9.253 1.00 77.06 179 PHE A C 1
ATOM 1408 O O . PHE A 1 179 ? 7.086 8.272 -9.691 1.00 77.06 179 PHE A O 1
ATOM 1415 N N . TYR A 1 180 ? 6.394 10.076 -8.539 1.00 80.44 180 TYR A N 1
ATOM 1416 C CA . TYR A 1 180 ? 5.099 9.497 -8.191 1.00 80.44 180 TYR A CA 1
ATOM 1417 C C . TYR A 1 180 ? 4.201 9.318 -9.425 1.00 80.44 180 TYR A C 1
ATOM 1419 O O . TYR A 1 180 ? 3.504 8.315 -9.525 1.00 80.44 180 TYR A O 1
ATOM 1427 N N . GLU A 1 181 ? 4.284 10.208 -10.419 1.00 80.56 181 GLU A N 1
ATOM 1428 C CA . GLU A 1 181 ? 3.533 10.102 -11.684 1.00 80.56 181 GLU A CA 1
ATOM 1429 C C . GLU A 1 181 ? 3.995 8.966 -12.608 1.00 80.56 181 GLU A C 1
ATOM 1431 O O . GLU A 1 181 ? 3.297 8.613 -13.569 1.00 80.56 181 GLU A O 1
ATOM 1436 N N . CYS A 1 182 ? 5.181 8.403 -12.346 1.00 79.62 182 CYS A N 1
ATOM 1437 C CA . CYS A 1 182 ? 5.665 7.228 -13.061 1.00 79.62 182 CYS A CA 1
ATOM 1438 C C . CYS A 1 182 ? 4.908 5.956 -12.667 1.00 79.62 182 CYS A C 1
ATOM 1440 O O . CYS A 1 182 ? 4.917 5.008 -13.455 1.00 79.62 182 CYS A O 1
ATOM 1442 N N . ALA A 1 183 ? 4.283 5.934 -11.486 1.00 81.12 183 ALA A N 1
ATOM 1443 C CA . ALA A 1 183 ? 3.407 4.854 -11.066 1.00 81.12 183 ALA A CA 1
ATOM 1444 C C . ALA A 1 183 ? 2.045 4.970 -11.765 1.00 81.12 183 ALA A C 1
ATOM 1446 O O . ALA A 1 183 ? 1.539 6.063 -12.028 1.00 81.12 183 ALA A O 1
ATOM 1447 N N . GLY A 1 184 ? 1.464 3.826 -12.108 1.00 81.56 184 GLY A N 1
ATOM 1448 C CA . GLY A 1 184 ? 0.174 3.776 -12.777 1.00 81.56 184 GLY A CA 1
ATOM 1449 C C . GLY A 1 184 ? -0.075 2.423 -13.412 1.00 81.56 184 GLY A C 1
ATOM 1450 O O . GLY A 1 184 ? 0.853 1.777 -13.907 1.00 81.56 184 GLY A O 1
ATOM 1451 N N . ARG A 1 185 ? -1.344 2.021 -13.440 1.00 80.62 185 ARG A N 1
ATOM 1452 C CA . ARG A 1 185 ? -1.790 0.931 -14.299 1.00 80.62 185 ARG A CA 1
ATOM 1453 C C . ARG A 1 185 ? -1.835 1.442 -15.735 1.00 80.62 185 ARG A C 1
ATOM 1455 O O . ARG A 1 185 ? -2.395 2.502 -16.003 1.00 80.62 185 ARG A O 1
ATOM 1462 N N . VAL A 1 186 ? -1.237 0.705 -16.657 1.00 80.44 186 VAL A N 1
ATOM 1463 C CA . VAL A 1 186 ? -1.144 1.099 -18.066 1.00 80.44 186 VAL A CA 1
ATOM 1464 C C . VAL A 1 186 ? -1.454 -0.089 -18.958 1.00 80.44 186 VAL A C 1
ATOM 1466 O O . VAL A 1 186 ? -1.270 -1.234 -18.548 1.00 80.44 186 VAL A O 1
ATOM 1469 N N . ARG A 1 187 ? -1.915 0.192 -20.174 1.00 74.75 187 ARG A N 1
ATOM 1470 C CA . ARG A 1 187 ? -1.946 -0.793 -21.253 1.00 74.75 187 ARG A CA 1
ATOM 1471 C C . ARG A 1 187 ? -0.605 -0.742 -21.984 1.00 74.75 187 ARG A C 1
ATOM 1473 O O . ARG A 1 187 ? -0.195 0.314 -22.473 1.00 74.75 187 ARG A O 1
ATOM 1480 N N . CYS A 1 188 ? 0.090 -1.871 -21.988 1.00 75.31 188 CYS A N 1
ATOM 1481 C CA . CYS A 1 188 ? 1.414 -2.034 -22.583 1.00 75.31 188 CYS A CA 1
ATOM 1482 C C . CYS A 1 188 ? 1.292 -2.191 -24.110 1.00 75.31 188 CYS A C 1
ATOM 1484 O O . CYS A 1 188 ? 0.241 -2.603 -24.598 1.00 75.31 188 CYS A O 1
ATOM 1486 N N . LEU A 1 189 ? 2.343 -1.841 -24.860 1.00 73.38 189 LEU A N 1
ATOM 1487 C CA . LEU A 1 189 ? 2.333 -1.870 -26.332 1.00 73.38 189 LEU A CA 1
ATOM 1488 C C . LEU A 1 189 ? 2.227 -3.289 -26.914 1.00 73.38 189 LEU A C 1
ATOM 1490 O O . LEU A 1 189 ? 1.583 -3.463 -27.943 1.00 73.38 189 LEU A O 1
ATOM 1494 N N . ASP A 1 190 ? 2.796 -4.287 -26.232 1.00 56.28 190 ASP A N 1
ATOM 1495 C CA . ASP A 1 190 ? 3.156 -5.563 -26.863 1.00 56.28 190 ASP A CA 1
ATOM 1496 C C . ASP A 1 190 ? 2.520 -6.821 -26.229 1.00 56.28 190 ASP A C 1
ATOM 1498 O O . ASP A 1 190 ? 3.065 -7.907 -26.413 1.00 56.28 190 ASP A O 1
ATOM 1502 N N . ASN A 1 191 ? 1.398 -6.748 -25.488 1.00 49.44 191 ASN A N 1
ATOM 1503 C CA . ASN A 1 191 ? 0.864 -7.954 -24.817 1.00 49.44 191 ASN A CA 1
ATOM 1504 C C . ASN A 1 191 ? -0.636 -8.254 -25.062 1.00 49.44 191 ASN A C 1
ATOM 1506 O O . ASN A 1 191 ? -1.480 -7.416 -24.725 1.00 49.44 191 ASN A O 1
ATOM 1510 N N . PRO A 1 192 ? -0.992 -9.449 -25.592 1.00 42.12 192 PRO A N 1
ATOM 1511 C CA . PRO A 1 192 ? -2.346 -10.001 -25.534 1.00 42.12 192 PRO A CA 1
ATOM 1512 C C . PRO A 1 192 ? -2.708 -10.457 -24.107 1.00 42.12 192 PRO A C 1
ATOM 1514 O O . PRO A 1 192 ? -1.858 -10.868 -23.321 1.00 42.12 192 PRO A O 1
ATOM 1517 N N . GLU A 1 193 ? -3.990 -10.343 -23.756 1.00 38.09 193 GLU A N 1
ATOM 1518 C CA . GLU A 1 193 ? -4.513 -10.517 -22.396 1.00 38.09 193 GLU A CA 1
ATOM 1519 C C . GLU A 1 193 ? -4.108 -11.845 -21.723 1.00 38.09 193 GLU A C 1
ATOM 1521 O O . GLU A 1 193 ? -4.565 -12.916 -22.115 1.00 38.09 193 GLU A O 1
ATOM 1526 N N . HIS A 1 194 ? -3.348 -11.777 -20.623 1.00 30.94 194 HIS A N 1
ATOM 1527 C CA . HIS A 1 194 ? -3.149 -12.904 -19.706 1.00 30.94 194 HIS A CA 1
ATOM 1528 C C . HIS A 1 194 ? -3.460 -12.516 -18.248 1.00 30.94 194 HIS A C 1
ATOM 1530 O O . HIS A 1 194 ? -3.027 -11.486 -17.735 1.00 30.94 194 HIS A O 1
ATOM 1536 N N . LYS A 1 195 ? -4.269 -13.359 -17.584 1.00 30.00 195 LYS A N 1
ATOM 1537 C CA . LYS A 1 195 ? -4.767 -13.212 -16.203 1.00 30.00 195 LYS A CA 1
ATOM 1538 C C . LYS A 1 195 ? -3.842 -13.881 -15.169 1.00 30.00 195 LYS A C 1
ATOM 1540 O O . LYS A 1 195 ? -3.610 -15.077 -15.270 1.00 30.00 195 LYS A O 1
ATOM 1545 N N . LYS A 1 196 ? -3.494 -13.082 -14.143 1.00 31.28 196 LYS A N 1
ATOM 1546 C CA . LYS A 1 196 ? -3.237 -13.329 -12.695 1.00 31.28 196 LYS A CA 1
ATOM 1547 C C . LYS A 1 196 ? -2.473 -14.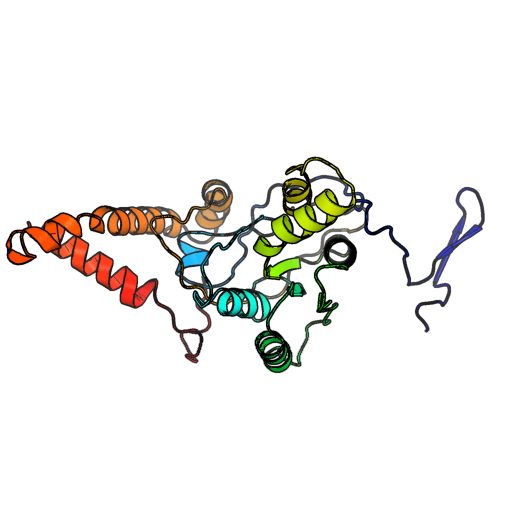586 -12.248 1.00 31.28 196 LYS A C 1
ATOM 1549 O O . LYS A 1 196 ? -2.948 -15.680 -12.511 1.00 31.28 196 LYS A O 1
ATOM 1554 N N . LEU A 1 197 ? -1.518 -14.417 -11.313 1.00 26.88 197 LEU A N 1
ATOM 1555 C CA . LEU A 1 197 ? -1.329 -15.330 -10.168 1.00 26.88 197 LEU A CA 1
ATOM 1556 C C . LEU A 1 197 ? -0.504 -14.738 -9.000 1.00 26.88 197 LEU A C 1
ATOM 1558 O O . LEU A 1 197 ? 0.592 -14.248 -9.180 1.00 26.88 197 LEU A O 1
ATOM 1562 N N . ALA A 1 198 ? -1.017 -15.013 -7.796 1.00 24.69 198 ALA A N 1
ATOM 1563 C CA . ALA A 1 198 ? -0.354 -15.104 -6.491 1.00 24.69 198 ALA A CA 1
ATOM 1564 C C . ALA A 1 198 ? -0.128 -13.841 -5.636 1.00 24.69 198 ALA A C 1
ATOM 1566 O O . ALA A 1 198 ? 0.498 -12.852 -5.977 1.00 24.69 198 ALA A O 1
ATOM 1567 N N . GLN A 1 199 ? -0.716 -13.971 -4.447 1.00 26.89 199 GLN A N 1
ATOM 1568 C CA . GLN A 1 199 ? -0.780 -13.036 -3.345 1.00 26.89 199 GLN A CA 1
ATOM 1569 C C . GLN A 1 199 ? 0.483 -13.082 -2.491 1.00 26.89 199 GLN A C 1
ATOM 1571 O O . GLN A 1 199 ? 1.237 -14.052 -2.518 1.00 26.89 199 GLN A O 1
ATOM 1576 N N . ARG A 1 200 ? 0.584 -12.142 -1.561 1.00 30.56 200 ARG A N 1
ATOM 1577 C CA . ARG A 1 200 ? 0.218 -12.213 -0.104 1.00 30.56 200 ARG A CA 1
ATOM 1578 C C . ARG A 1 200 ? 0.992 -11.117 0.600 1.00 30.56 200 ARG A C 1
ATOM 1580 O O . ARG A 1 200 ? 2.033 -11.089 0.033 1.00 30.56 200 ARG A O 1
ATOM 1587 N N . LYS A 1 201 ? 0.536 -10.433 1.707 1.00 33.66 201 LYS A N 1
ATOM 1588 C CA . LYS A 1 201 ? 0.880 -9.359 2.790 1.00 33.66 201 LYS A CA 1
ATOM 1589 C C . LYS A 1 201 ? 1.994 -9.209 3.924 1.00 33.66 201 LYS A C 1
ATOM 1591 O O . LYS A 1 201 ? 2.214 -10.203 4.584 1.00 33.66 201 LYS A O 1
ATOM 1596 N N . HIS A 1 202 ? 2.351 -7.998 4.446 1.00 32.81 202 HIS A N 1
ATOM 1597 C CA . HIS A 1 202 ? 2.472 -7.672 5.926 1.00 32.81 202 HIS A CA 1
ATOM 1598 C C . HIS A 1 202 ? 2.522 -6.121 6.357 1.00 32.81 202 HIS A C 1
ATOM 1600 O O . HIS A 1 202 ? 2.550 -5.234 5.514 1.00 32.81 202 HIS A O 1
ATOM 1606 N N . PHE A 1 203 ? 2.751 -5.837 7.664 1.00 33.56 203 PHE A N 1
ATOM 1607 C CA . PHE A 1 203 ? 2.670 -4.707 8.661 1.00 33.56 203 PHE A CA 1
ATOM 1608 C C . PHE A 1 203 ? 3.172 -3.261 8.572 1.00 33.56 203 PHE A C 1
ATOM 1610 O O . PHE A 1 203 ? 4.377 -3.081 8.542 1.00 33.56 203 PHE A O 1
ATOM 1617 N N . PRO A 1 204 ? 2.305 -2.275 8.948 1.00 30.78 204 PRO A N 1
ATOM 1618 C CA . PRO A 1 204 ? 2.662 -1.144 9.842 1.00 30.78 204 PRO A CA 1
ATOM 1619 C C . PRO A 1 204 ? 1.853 -0.899 11.114 1.00 30.78 204 PRO A C 1
ATOM 1621 O O . PRO A 1 204 ? 0.643 -1.108 11.164 1.00 30.78 204 PRO A O 1
ATOM 1624 N N . SER A 1 205 ? 2.490 -0.106 11.977 1.00 38.00 205 SER A N 1
ATOM 1625 C CA . SER A 1 205 ? 1.886 0.906 12.845 1.00 38.00 205 SER A CA 1
ATOM 1626 C C . SER A 1 205 ? 1.395 2.140 12.043 1.00 38.00 205 SER A C 1
ATOM 1628 O O . SER A 1 205 ? 2.180 2.952 11.550 1.00 38.00 205 SER A O 1
ATOM 1630 N N . VAL A 1 206 ? 0.068 2.279 11.891 1.00 48.53 206 VAL A N 1
ATOM 1631 C CA . VAL A 1 206 ? -0.604 3.362 11.135 1.00 48.53 206 VAL A CA 1
ATOM 1632 C C . VAL A 1 206 ? -1.392 4.268 12.077 1.00 48.53 206 VAL A C 1
ATOM 1634 O O . VAL A 1 206 ? -2.224 3.794 12.844 1.00 48.53 206 VAL A O 1
ATOM 1637 N N . ASN A 1 207 ? -1.198 5.585 11.972 1.00 61.59 207 ASN A N 1
ATOM 1638 C CA . ASN A 1 207 ? -2.036 6.550 12.683 1.00 61.59 207 ASN A CA 1
ATOM 1639 C C . ASN A 1 207 ? -3.384 6.717 11.962 1.00 61.59 207 ASN A C 1
ATOM 1641 O O . ASN A 1 207 ? -3.429 7.275 10.863 1.00 61.59 207 ASN A O 1
ATOM 1645 N N . TRP A 1 208 ? -4.476 6.256 12.572 1.00 69.50 208 TRP A N 1
ATOM 1646 C CA . TRP A 1 208 ? -5.801 6.236 11.944 1.00 69.50 208 TRP A CA 1
ATOM 1647 C C . TRP A 1 208 ? -6.527 7.594 11.895 1.00 69.50 208 TRP A C 1
ATOM 1649 O O . TRP A 1 208 ? -7.454 7.773 11.105 1.00 69.50 208 TRP A O 1
ATOM 1659 N N . LEU A 1 209 ? -6.120 8.583 12.689 1.00 57.47 209 LEU A N 1
ATOM 1660 C CA . LEU A 1 209 ? -6.765 9.903 12.658 1.00 57.47 209 LEU A CA 1
ATOM 1661 C C . LEU A 1 209 ? -6.224 10.767 11.513 1.00 57.47 209 LEU A C 1
ATOM 1663 O O . LEU A 1 209 ? -6.970 11.506 10.877 1.00 57.47 209 LEU A O 1
ATOM 1667 N N . ILE A 1 210 ? -4.927 10.637 11.217 1.00 65.38 210 ILE A N 1
ATOM 1668 C CA . ILE A 1 210 ? -4.229 11.484 10.235 1.00 65.38 210 ILE A CA 1
ATOM 1669 C C . ILE A 1 210 ? -4.135 10.807 8.860 1.00 65.38 210 ILE A C 1
ATOM 1671 O O . ILE A 1 210 ? -4.095 11.484 7.829 1.00 65.38 210 ILE A O 1
ATOM 1675 N N . SER A 1 211 ? -4.086 9.472 8.816 1.00 68.50 211 SER A N 1
ATOM 1676 C CA . SER A 1 211 ? -3.967 8.744 7.550 1.00 68.50 211 SER A CA 1
ATOM 1677 C C . SER A 1 211 ? -5.232 8.891 6.706 1.00 68.50 211 SER A C 1
ATOM 1679 O O . SER A 1 211 ? -6.351 8.921 7.215 1.00 68.50 211 SER A O 1
ATOM 1681 N N . TYR A 1 212 ? -5.068 8.949 5.386 1.00 79.12 212 TYR A N 1
ATOM 1682 C CA . TYR A 1 212 ? -6.176 9.008 4.440 1.00 79.12 212 TYR A CA 1
ATOM 1683 C C . TYR A 1 212 ? -5.834 8.238 3.162 1.00 79.12 212 TYR A C 1
ATOM 1685 O O . TYR A 1 212 ? -4.674 8.129 2.773 1.00 79.12 212 TYR A O 1
ATOM 1693 N N . SER A 1 213 ? -6.859 7.728 2.477 1.00 78.50 213 SER A N 1
ATOM 1694 C CA . SER A 1 213 ? -6.724 7.151 1.138 1.00 78.50 213 SER A CA 1
ATOM 1695 C C . SER A 1 213 ? -7.726 7.800 0.193 1.00 78.50 213 SER A C 1
ATOM 1697 O O . SER A 1 213 ? -8.936 7.787 0.433 1.00 78.50 213 SER A O 1
ATOM 1699 N N . LYS A 1 214 ? -7.218 8.350 -0.913 1.00 82.06 214 LYS A N 1
ATOM 1700 C CA . LYS A 1 214 ? -8.049 8.892 -2.000 1.00 82.06 214 LYS A CA 1
ATOM 1701 C C . LYS A 1 214 ? -8.636 7.791 -2.891 1.00 82.06 214 LYS A C 1
ATOM 1703 O O . LYS A 1 214 ? -9.557 8.063 -3.652 1.00 82.06 214 LYS A O 1
ATOM 1708 N N . TYR A 1 215 ? -8.146 6.556 -2.770 1.00 83.25 215 TYR A N 1
ATOM 1709 C CA . TYR A 1 215 ? -8.583 5.426 -3.591 1.00 83.25 215 TYR A CA 1
ATOM 1710 C C . TYR A 1 215 ? -9.854 4.746 -3.079 1.00 83.25 215 TYR A C 1
ATOM 1712 O O . TYR A 1 215 ? -10.398 3.893 -3.770 1.00 83.25 215 TYR A O 1
ATOM 1720 N N . THR A 1 216 ? -10.345 5.146 -1.902 1.00 82.75 216 THR A N 1
ATOM 1721 C CA . THR A 1 216 ? -11.533 4.574 -1.254 1.00 82.75 216 THR A CA 1
ATOM 1722 C C . THR A 1 216 ? -12.715 4.467 -2.224 1.00 82.75 216 THR A C 1
ATOM 1724 O O . THR A 1 216 ? -13.189 3.366 -2.463 1.00 82.75 216 THR A O 1
ATOM 1727 N N . ARG A 1 217 ? -13.085 5.575 -2.886 1.00 85.06 217 ARG A N 1
ATOM 1728 C CA . ARG A 1 217 ? -14.217 5.621 -3.831 1.00 85.06 217 ARG A CA 1
ATOM 1729 C C . ARG A 1 217 ? -14.031 4.741 -5.065 1.00 85.06 217 ARG A C 1
ATOM 1731 O O . ARG A 1 217 ? -14.990 4.192 -5.579 1.00 85.06 217 ARG A O 1
ATOM 1738 N N . VAL A 1 218 ? -12.798 4.630 -5.559 1.00 86.12 218 VAL A N 1
ATOM 1739 C CA . VAL A 1 218 ? -12.489 3.838 -6.764 1.00 86.12 218 VAL A CA 1
ATOM 1740 C C . VAL A 1 218 ? -12.568 2.338 -6.465 1.00 86.12 218 VAL A C 1
ATOM 1742 O O . VAL A 1 218 ? -12.834 1.536 -7.355 1.00 86.12 218 VAL A O 1
ATOM 1745 N N . LEU A 1 219 ? -12.326 1.957 -5.211 1.00 87.50 219 LEU A N 1
ATOM 1746 C CA . LEU A 1 219 ? -12.373 0.573 -4.761 1.00 87.50 219 LEU A CA 1
ATOM 1747 C C . LEU A 1 219 ? -13.753 0.124 -4.284 1.00 87.50 219 LEU A C 1
ATOM 1749 O O . LEU A 1 219 ? -13.949 -1.080 -4.144 1.00 87.50 219 LEU A O 1
ATOM 1753 N N . ASP A 1 220 ? -14.696 1.038 -4.058 1.00 87.25 220 ASP A N 1
ATOM 1754 C CA . ASP A 1 220 ? -16.051 0.677 -3.628 1.00 87.25 220 ASP A CA 1
ATOM 1755 C C . ASP A 1 220 ? -16.709 -0.264 -4.655 1.00 87.25 220 ASP A C 1
ATOM 1757 O O . ASP A 1 220 ? -17.152 -1.340 -4.275 1.00 87.25 220 ASP A O 1
ATOM 1761 N N . ASP A 1 221 ? -16.564 -0.003 -5.962 1.00 88.50 221 ASP A N 1
ATOM 1762 C CA . ASP A 1 221 ? -17.016 -0.911 -7.035 1.00 88.50 221 ASP A CA 1
ATOM 1763 C C . ASP A 1 221 ? -16.427 -2.332 -6.942 1.00 88.50 221 ASP A C 1
ATOM 1765 O O . ASP A 1 221 ? -17.044 -3.314 -7.372 1.00 88.50 221 ASP A O 1
ATOM 1769 N N . TYR A 1 222 ? -15.188 -2.455 -6.456 1.00 88.50 222 TYR A N 1
ATOM 1770 C CA . TYR A 1 222 ? -14.531 -3.746 -6.261 1.00 88.50 222 TYR A CA 1
ATOM 1771 C C . TYR A 1 222 ? -15.055 -4.442 -5.003 1.00 88.50 222 TYR A C 1
ATOM 1773 O O . TYR A 1 222 ? -15.266 -5.659 -5.020 1.00 88.50 222 TYR A O 1
ATOM 1781 N N . TYR A 1 223 ? -15.250 -3.691 -3.920 1.00 90.75 223 TYR A N 1
ATOM 1782 C CA . TYR A 1 223 ? -15.754 -4.225 -2.662 1.00 90.75 223 TYR A CA 1
ATOM 1783 C C . TYR A 1 223 ? -17.229 -4.596 -2.759 1.00 90.75 223 TYR A C 1
ATOM 1785 O O . TYR A 1 223 ? -17.571 -5.691 -2.347 1.00 90.75 223 TYR A O 1
ATOM 1793 N N . ASP A 1 224 ? -18.075 -3.813 -3.414 1.00 89.06 224 ASP A N 1
ATOM 1794 C CA . ASP A 1 224 ? -19.500 -4.129 -3.565 1.00 89.06 224 ASP A CA 1
ATOM 1795 C C . ASP A 1 224 ? -19.729 -5.429 -4.352 1.00 89.06 224 ASP A C 1
ATOM 1797 O O . ASP A 1 224 ? -20.687 -6.158 -4.106 1.00 89.06 224 ASP A O 1
ATOM 1801 N N . LYS A 1 225 ? -18.814 -5.772 -5.269 1.00 89.88 225 LYS A N 1
ATOM 1802 C CA . LYS A 1 225 ? -18.872 -7.026 -6.039 1.00 89.88 225 LYS A CA 1
ATOM 1803 C C . LYS A 1 225 ? -18.389 -8.251 -5.266 1.00 89.88 225 LYS A C 1
ATOM 1805 O O . LYS A 1 225 ? -18.874 -9.346 -5.530 1.00 89.88 225 LYS A O 1
ATOM 1810 N N . ASN A 1 226 ? -17.403 -8.092 -4.382 1.00 89.31 226 ASN A N 1
ATOM 1811 C CA . ASN A 1 226 ? -16.728 -9.221 -3.726 1.00 89.31 226 ASN A CA 1
ATOM 1812 C C . ASN A 1 226 ? -17.054 -9.349 -2.224 1.00 89.31 226 ASN A C 1
ATOM 1814 O O . ASN A 1 226 ? -16.977 -10.444 -1.680 1.00 89.31 226 ASN A O 1
ATOM 1818 N N . PHE A 1 227 ? -17.403 -8.244 -1.561 1.00 90.75 227 PHE A N 1
ATOM 1819 C CA . PHE A 1 227 ? -17.554 -8.070 -0.111 1.00 90.75 227 PHE A CA 1
ATOM 1820 C C . PHE A 1 227 ? -18.623 -7.001 0.213 1.00 90.75 227 PHE A C 1
ATOM 1822 O O . PHE A 1 227 ? -18.307 -5.909 0.690 1.00 90.75 227 PHE A O 1
ATOM 1829 N N . LEU A 1 228 ? -19.897 -7.325 -0.029 1.00 86.88 228 LEU A N 1
ATOM 1830 C CA . LEU A 1 228 ? -21.051 -6.412 0.092 1.00 86.88 228 LEU A CA 1
ATOM 1831 C C . LEU A 1 228 ? -21.140 -5.652 1.431 1.00 86.88 228 LEU A C 1
ATOM 1833 O O . LEU A 1 228 ? -21.557 -4.499 1.470 1.00 86.88 228 LEU A O 1
ATOM 1837 N N . GLU A 1 229 ? -20.740 -6.274 2.540 1.00 90.81 229 GLU A N 1
ATOM 1838 C CA . GLU A 1 229 ? -20.855 -5.673 3.878 1.00 90.81 229 GLU A CA 1
ATOM 1839 C C . GLU A 1 229 ? -19.644 -4.816 4.275 1.00 90.81 229 GLU A C 1
ATOM 1841 O O . GLU A 1 229 ? -19.678 -4.096 5.273 1.00 90.81 229 GLU A O 1
ATOM 1846 N N . PHE A 1 230 ? -18.554 -4.853 3.509 1.00 91.94 230 PHE A N 1
ATOM 1847 C CA . PHE A 1 230 ? -17.294 -4.254 3.940 1.00 91.94 230 PHE A CA 1
ATOM 1848 C C . PHE A 1 230 ? -17.333 -2.718 3.964 1.00 91.94 230 PHE A C 1
ATOM 1850 O O . PHE A 1 230 ? -16.872 -2.093 4.923 1.00 91.94 230 PHE A O 1
ATOM 1857 N N . VAL A 1 231 ? -17.903 -2.092 2.932 1.00 90.00 231 VAL A N 1
ATOM 1858 C CA . VAL A 1 231 ? -17.994 -0.628 2.818 1.00 90.00 231 VAL A CA 1
ATOM 1859 C C . VAL A 1 231 ? -18.739 0.004 4.010 1.00 90.00 231 VAL A C 1
ATOM 1861 O O . VAL A 1 231 ? -18.168 0.915 4.628 1.00 90.00 231 VAL A O 1
ATOM 1864 N N . PRO A 1 232 ? -19.944 -0.464 4.409 1.00 92.44 232 PRO A N 1
ATOM 1865 C CA . PRO A 1 232 ? -20.637 0.089 5.573 1.00 92.44 232 PRO A CA 1
ATOM 1866 C C . PRO A 1 232 ? -19.924 -0.217 6.897 1.00 92.44 232 PRO A C 1
ATOM 1868 O O . PRO A 1 232 ? -19.892 0.646 7.779 1.00 92.44 232 PRO A O 1
ATOM 1871 N N . LEU A 1 233 ? -19.301 -1.393 7.043 1.00 92.50 233 LEU A N 1
ATOM 1872 C CA . LEU A 1 233 ? -18.517 -1.733 8.238 1.00 92.50 233 LEU A CA 1
ATOM 1873 C C . LEU A 1 233 ? -17.310 -0.804 8.409 1.00 92.50 233 LEU A C 1
ATOM 1875 O O . LEU A 1 233 ? -17.071 -0.293 9.503 1.00 92.50 233 LEU A O 1
ATOM 1879 N N . ARG A 1 234 ? -16.586 -0.515 7.324 1.00 91.19 234 ARG A N 1
ATOM 1880 C CA . ARG A 1 234 ? -15.460 0.428 7.326 1.00 91.19 234 ARG A CA 1
ATOM 1881 C C . ARG A 1 234 ? -15.902 1.840 7.708 1.00 91.19 234 ARG A C 1
ATOM 1883 O O . ARG A 1 234 ? -15.194 2.507 8.460 1.00 91.19 234 ARG A O 1
ATOM 1890 N N . ALA A 1 235 ? -17.049 2.297 7.201 1.00 90.50 235 ALA A N 1
ATOM 1891 C CA . ALA A 1 235 ? -17.600 3.609 7.539 1.00 90.50 235 ALA A CA 1
ATOM 1892 C C . ALA A 1 235 ? -17.936 3.709 9.036 1.00 90.50 235 ALA A C 1
ATOM 1894 O O . ALA A 1 235 ? -17.466 4.634 9.697 1.00 90.50 235 ALA A O 1
ATOM 1895 N N . LYS A 1 236 ? -18.643 2.711 9.586 1.00 91.69 236 LYS A N 1
ATOM 1896 C CA . LYS A 1 236 ? -18.933 2.631 11.028 1.00 91.69 236 LYS A CA 1
ATOM 1897 C C . LYS A 1 236 ? -17.667 2.555 11.878 1.00 91.69 236 LYS A C 1
ATOM 1899 O O . LYS A 1 236 ? -17.572 3.238 12.888 1.00 91.69 236 LYS A O 1
ATOM 1904 N N . CYS A 1 237 ? -16.684 1.754 11.470 1.00 90.06 237 CYS A N 1
ATOM 1905 C CA . CYS A 1 237 ? -15.413 1.630 12.181 1.00 90.06 237 CYS A CA 1
ATOM 1906 C C . CYS A 1 237 ? -14.683 2.982 12.266 1.00 90.06 237 CYS A C 1
ATOM 1908 O O . CYS A 1 237 ? -14.252 3.385 13.345 1.00 90.06 237 CYS A O 1
ATOM 1910 N N . LYS A 1 238 ? -14.621 3.738 11.158 1.00 87.62 238 LYS A N 1
ATOM 1911 C CA . LYS A 1 238 ? -14.049 5.096 11.154 1.00 87.62 238 LYS A CA 1
ATOM 1912 C C . LYS A 1 238 ? -14.834 6.068 12.028 1.00 87.62 238 LYS A C 1
ATOM 1914 O O . LYS A 1 238 ? -14.220 6.857 12.734 1.00 87.62 238 LYS A O 1
ATOM 1919 N N . GLU A 1 239 ? -16.161 6.000 11.994 1.00 89.69 239 GLU A N 1
ATOM 1920 C CA . GLU A 1 239 ? -17.021 6.831 12.839 1.00 89.69 239 GLU A CA 1
ATOM 1921 C C . GLU A 1 239 ? -16.771 6.565 14.333 1.00 89.69 239 GLU A C 1
ATOM 1923 O O . GLU A 1 239 ? -16.620 7.509 15.102 1.00 89.69 239 GLU A O 1
ATOM 1928 N N . ILE A 1 240 ? -16.667 5.295 14.742 1.00 88.56 240 ILE A N 1
ATOM 1929 C CA . ILE A 1 240 ? -16.379 4.906 16.133 1.00 88.56 240 ILE A CA 1
ATOM 1930 C C . ILE A 1 240 ? -14.996 5.411 16.563 1.00 88.56 240 ILE A C 1
ATOM 1932 O O . ILE A 1 240 ? -14.882 6.040 17.613 1.00 88.56 240 ILE A O 1
ATOM 1936 N N . LEU A 1 241 ? -13.968 5.207 15.731 1.00 85.19 241 LEU A N 1
ATOM 1937 C CA . LEU A 1 241 ? -12.602 5.661 16.021 1.00 85.19 241 LEU A CA 1
ATOM 1938 C C . LEU A 1 241 ? -12.493 7.193 16.114 1.00 85.19 241 LEU A C 1
ATOM 1940 O O . LEU A 1 241 ? -11.692 7.691 16.897 1.00 85.19 241 LEU A O 1
ATOM 1944 N N . GLN A 1 242 ? -13.288 7.939 15.338 1.00 83.31 242 GLN A N 1
ATOM 1945 C CA . GLN A 1 242 ? -13.361 9.404 15.423 1.00 83.31 242 GLN A CA 1
ATOM 1946 C C . GLN A 1 242 ? -14.157 9.888 16.639 1.00 83.31 242 GLN A C 1
ATOM 1948 O O . GLN A 1 242 ? -13.846 10.932 17.198 1.00 83.31 242 GLN A O 1
ATOM 1953 N N . LYS A 1 243 ? -15.181 9.147 17.076 1.00 78.81 243 LYS A N 1
ATOM 1954 C CA . LYS A 1 243 ? -15.948 9.486 18.286 1.00 78.81 243 LYS A CA 1
ATOM 1955 C C . LYS A 1 243 ? -15.170 9.266 19.582 1.00 78.81 243 LYS A C 1
ATOM 1957 O O . LYS A 1 243 ? -15.567 9.812 20.602 1.00 78.81 243 LYS A O 1
ATOM 1962 N N . GLU A 1 244 ? -14.086 8.495 19.556 1.00 68.31 244 GLU A N 1
ATOM 1963 C CA . GLU A 1 244 ? -13.178 8.319 20.699 1.00 68.31 244 GLU A CA 1
ATOM 1964 C C . GLU A 1 244 ? -12.233 9.516 20.927 1.00 68.31 244 GLU A C 1
ATOM 1966 O O . GLU A 1 244 ? -11.523 9.550 21.931 1.00 68.31 244 GLU A O 1
ATOM 1971 N N . ASP A 1 245 ? -12.284 10.549 20.081 1.00 56.78 245 ASP A N 1
ATOM 1972 C CA . ASP A 1 245 ? -11.461 11.754 20.237 1.00 56.78 245 ASP A CA 1
ATOM 1973 C C . ASP A 1 245 ? -11.811 12.698 21.423 1.00 56.78 245 ASP A C 1
ATOM 1975 O O . ASP A 1 245 ? -11.145 13.726 21.545 1.00 56.78 245 ASP A O 1
ATOM 1979 N N . PRO A 1 246 ? -12.746 12.432 22.376 1.00 55.19 246 PRO A N 1
ATOM 1980 C CA . PRO A 1 246 ? -12.793 13.206 23.614 1.00 55.19 246 PRO A CA 1
ATOM 1981 C C . PRO A 1 246 ? -11.818 12.659 24.671 1.00 55.19 246 PRO A C 1
ATOM 1983 O O . PRO A 1 246 ? -12.141 12.657 25.861 1.00 55.19 246 PRO A O 1
ATOM 1986 N N . SER A 1 247 ? -10.610 12.223 24.288 1.00 52.06 247 SER A N 1
ATOM 1987 C CA . SER A 1 247 ? -9.559 11.855 25.250 1.00 52.06 247 SER A CA 1
ATOM 1988 C C . SER A 1 247 ? -9.262 12.986 26.237 1.00 52.06 247 SER A C 1
ATOM 1990 O O . SER A 1 247 ? -9.003 12.711 27.409 1.00 52.06 247 SER A O 1
ATOM 1992 N N . ASP A 1 248 ? -9.422 14.240 25.810 1.00 53.56 248 ASP A N 1
ATOM 1993 C CA . ASP A 1 248 ? -9.286 15.410 26.678 1.00 53.56 248 ASP A CA 1
ATOM 1994 C C . ASP A 1 248 ? -10.402 15.464 27.736 1.00 53.56 248 ASP A C 1
ATOM 1996 O O . ASP A 1 248 ? -10.131 15.681 28.914 1.00 53.56 248 ASP A O 1
ATOM 2000 N N . ILE A 1 249 ? -11.658 15.172 27.373 1.00 59.66 249 ILE A N 1
ATOM 2001 C CA . ILE A 1 249 ? -12.795 15.183 28.315 1.00 59.66 249 ILE A CA 1
ATOM 2002 C C . ILE A 1 249 ? -12.688 14.019 29.307 1.00 59.66 249 ILE A C 1
ATOM 2004 O O . ILE A 1 249 ? -12.936 14.195 30.500 1.00 59.66 249 ILE A O 1
ATOM 2008 N N . VAL A 1 250 ? -12.279 12.833 28.847 1.00 62.56 250 VAL A N 1
ATOM 2009 C CA . VAL A 1 250 ? -12.122 11.657 29.718 1.00 62.56 250 VAL A CA 1
ATOM 2010 C C . VAL A 1 250 ? -10.961 11.830 30.700 1.00 62.56 250 VAL A C 1
ATOM 2012 O O . VAL A 1 250 ? -11.084 11.416 31.855 1.00 62.56 250 VAL A O 1
ATOM 2015 N N . GLN A 1 251 ? -9.858 12.453 30.273 1.00 62.66 251 GLN A N 1
ATOM 2016 C CA . GLN A 1 251 ? -8.731 12.766 31.156 1.00 62.66 251 GLN A CA 1
ATOM 2017 C C . GLN A 1 251 ? -9.061 13.877 32.160 1.00 62.66 251 GLN A C 1
ATOM 2019 O O . GLN A 1 251 ? -8.580 13.822 33.290 1.00 62.66 251 GLN A O 1
ATOM 2024 N N . LEU A 1 252 ? -9.898 14.849 31.783 1.00 61.94 252 LEU A N 1
ATOM 2025 C CA . LEU A 1 252 ? -10.264 15.982 32.641 1.00 61.94 252 LEU A CA 1
ATOM 2026 C C . LEU A 1 252 ? -11.390 15.666 33.640 1.00 61.94 252 LEU A C 1
ATOM 2028 O O . LEU A 1 252 ? -11.349 16.141 34.771 1.00 61.94 252 LEU A O 1
ATOM 2032 N N . VAL A 1 253 ? -12.401 14.890 33.237 1.00 65.75 253 VAL A N 1
ATOM 2033 C CA . VAL A 1 253 ? -13.658 14.701 33.998 1.00 65.75 253 VAL A CA 1
ATOM 2034 C C . VAL A 1 253 ? -13.798 13.276 34.562 1.00 65.75 253 VAL A C 1
ATOM 2036 O O . VAL A 1 253 ? -14.629 13.017 35.435 1.00 65.75 253 VAL A O 1
ATOM 2039 N N . GLY A 1 254 ? -12.952 12.347 34.104 1.00 68.12 254 GLY A N 1
ATOM 2040 C CA . GLY A 1 254 ? -12.949 10.946 34.517 1.00 68.12 254 GLY A CA 1
ATOM 2041 C C . GLY A 1 254 ? -14.032 10.103 33.829 1.00 68.12 254 GLY A C 1
ATOM 2042 O O . GLY A 1 254 ? -15.148 10.550 33.573 1.00 68.12 254 GLY A O 1
ATOM 2043 N N . LYS A 1 255 ? -13.718 8.825 33.566 1.00 70.94 255 LYS A N 1
ATOM 2044 C CA . LYS A 1 255 ? -14.606 7.873 32.859 1.00 70.94 255 LYS A CA 1
ATOM 2045 C C . LYS A 1 255 ? -15.979 7.659 33.517 1.00 70.94 255 LYS A C 1
ATOM 2047 O O . LYS A 1 255 ? -16.914 7.238 32.841 1.00 70.94 255 LYS A O 1
ATOM 2052 N N . ALA A 1 256 ? -16.107 7.913 34.820 1.00 72.94 256 ALA A N 1
ATOM 2053 C CA . ALA A 1 256 ? -17.342 7.677 35.570 1.00 72.94 256 ALA A CA 1
ATOM 2054 C C . ALA A 1 256 ? -18.478 8.646 35.193 1.00 72.94 256 ALA A C 1
ATOM 2056 O O . ALA A 1 256 ? -19.645 8.288 35.323 1.00 72.94 256 ALA A O 1
ATOM 2057 N N . SER A 1 257 ? -18.129 9.832 34.691 1.00 76.06 257 SER A N 1
ATOM 2058 C CA . SER A 1 257 ? -19.058 10.939 34.424 1.00 76.06 257 SER A CA 1
ATOM 2059 C C . SER A 1 257 ? -19.701 10.889 33.030 1.00 76.06 257 SER A C 1
ATOM 2061 O O . SER A 1 257 ? -20.492 11.762 32.685 1.00 76.06 257 SER A O 1
ATOM 2063 N N . LEU A 1 258 ? -19.339 9.898 32.211 1.00 78.69 258 LEU A N 1
ATOM 2064 C CA . LEU A 1 258 ? -19.822 9.740 30.837 1.00 78.69 258 LEU A CA 1
ATOM 2065 C C . LEU A 1 258 ? -21.176 9.024 30.781 1.00 78.69 258 LEU A C 1
ATOM 2067 O O . LEU A 1 258 ? -21.478 8.188 31.635 1.00 78.69 258 LEU A O 1
ATOM 2071 N N . VAL A 1 259 ? -21.941 9.301 29.723 1.00 84.81 259 VAL A N 1
ATOM 2072 C CA . VAL A 1 259 ? -23.186 8.591 29.394 1.00 84.81 259 VAL A CA 1
ATOM 2073 C C . VAL A 1 259 ? -22.872 7.156 28.952 1.00 84.81 259 VAL A C 1
ATOM 2075 O O . VAL A 1 259 ? -21.828 6.892 28.351 1.00 84.81 259 VAL A O 1
ATOM 2078 N N . GLU A 1 260 ? -23.783 6.213 29.203 1.00 84.69 260 GLU A N 1
ATOM 2079 C CA . GLU A 1 260 ? -23.532 4.786 28.949 1.00 84.69 260 GLU A CA 1
ATOM 2080 C C . GLU A 1 260 ? -23.265 4.492 27.465 1.00 84.69 260 GLU A C 1
ATOM 2082 O O . GLU A 1 260 ? -22.467 3.613 27.146 1.00 84.69 260 GLU A O 1
ATOM 2087 N N . THR A 1 261 ? -23.848 5.267 26.547 1.00 85.62 261 THR A N 1
ATOM 2088 C CA . THR A 1 261 ? -23.563 5.187 25.105 1.00 85.62 261 THR A CA 1
ATOM 2089 C C . THR A 1 261 ? -22.113 5.527 24.769 1.00 85.62 261 THR A C 1
ATOM 2091 O O . THR A 1 261 ? -21.5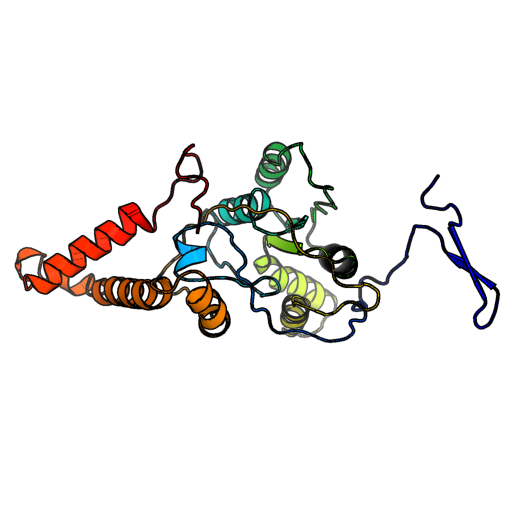03 4.883 23.911 1.00 85.62 261 THR A O 1
ATOM 2094 N N . ASP A 1 262 ? -21.537 6.505 25.465 1.00 82.06 262 ASP A N 1
ATOM 2095 C CA . ASP A 1 262 ? -20.159 6.941 25.247 1.00 82.06 262 ASP A CA 1
ATOM 2096 C C . ASP A 1 262 ? -19.194 5.925 25.853 1.00 82.06 262 ASP A C 1
ATOM 2098 O O . ASP A 1 262 ? -18.206 5.562 25.220 1.00 82.06 262 ASP A O 1
ATOM 2102 N N . LYS A 1 263 ? -19.529 5.365 27.024 1.00 83.19 263 LYS A N 1
ATOM 2103 C CA . LYS A 1 263 ? -18.775 4.252 27.625 1.00 83.19 263 LYS A CA 1
ATOM 2104 C C . LYS A 1 263 ? -18.714 3.042 26.690 1.00 83.19 263 LYS A C 1
ATOM 2106 O O . LYS A 1 263 ? -17.634 2.490 26.493 1.00 83.19 263 LYS A O 1
ATOM 2111 N N . ILE A 1 264 ? -19.838 2.667 26.072 1.00 87.69 264 ILE A N 1
ATOM 2112 C CA . ILE A 1 264 ? -19.880 1.582 25.079 1.00 87.69 264 ILE A CA 1
ATOM 2113 C C . ILE A 1 264 ? -19.008 1.928 23.869 1.00 87.69 264 ILE A C 1
ATOM 2115 O O . ILE A 1 264 ? -18.234 1.090 23.418 1.00 87.69 264 ILE A O 1
ATOM 2119 N N . THR A 1 265 ? -19.093 3.159 23.359 1.00 86.38 265 THR A N 1
ATOM 2120 C CA . THR A 1 265 ? -18.286 3.594 22.207 1.00 86.38 265 THR A CA 1
ATOM 2121 C C . THR A 1 265 ? -16.788 3.522 22.512 1.00 86.38 265 THR A C 1
ATOM 2123 O O . THR A 1 265 ? -16.027 3.031 21.680 1.00 86.38 265 THR A O 1
ATOM 2126 N N . LEU A 1 266 ? -16.364 3.928 23.714 1.00 83.62 266 LEU A N 1
ATOM 2127 C CA . LEU A 1 266 ? -14.971 3.829 24.159 1.00 83.62 266 LEU A CA 1
ATOM 2128 C C . LEU A 1 266 ? -14.492 2.375 24.267 1.00 83.62 266 LEU A C 1
ATOM 2130 O O . LEU A 1 266 ? -13.390 2.071 23.814 1.00 83.62 266 LEU A O 1
ATOM 2134 N N . GLU A 1 267 ? -15.297 1.473 24.837 1.00 85.94 267 GLU A N 1
ATOM 2135 C CA . GLU A 1 267 ? -14.930 0.052 24.939 1.00 85.94 267 GLU A CA 1
ATOM 2136 C C . GLU A 1 267 ? -14.878 -0.623 23.564 1.00 85.94 267 GLU A C 1
ATOM 2138 O O . GLU A 1 267 ? -13.912 -1.317 23.254 1.00 85.94 267 GLU A O 1
ATOM 2143 N N . VAL A 1 268 ? -15.850 -0.357 22.686 1.00 89.88 268 VAL A N 1
ATOM 2144 C CA . VAL A 1 268 ? -15.829 -0.877 21.310 1.00 89.88 268 VAL A CA 1
ATOM 2145 C C . VAL A 1 268 ? -14.623 -0.333 20.544 1.00 89.88 268 VAL A C 1
ATOM 2147 O O . VAL A 1 268 ? -13.956 -1.083 19.835 1.00 89.88 268 VAL A O 1
ATOM 2150 N N . SER A 1 269 ? -14.301 0.951 20.699 1.00 85.31 269 SER A N 1
ATOM 2151 C CA . SER A 1 269 ? -13.133 1.540 20.045 1.00 85.31 269 SER A CA 1
ATOM 2152 C C . SER A 1 269 ? -11.824 0.936 20.559 1.00 85.31 269 SER A C 1
ATOM 2154 O O . SER A 1 269 ? -10.926 0.624 19.773 1.00 85.31 269 SER A O 1
ATOM 2156 N N . ARG A 1 270 ? -11.736 0.664 21.867 1.00 83.50 270 ARG A N 1
ATOM 2157 C CA . ARG A 1 270 ? -10.613 -0.067 22.460 1.00 83.50 270 ARG A CA 1
ATOM 2158 C C . ARG A 1 270 ? -10.479 -1.475 21.878 1.00 83.50 270 ARG A C 1
ATOM 2160 O O . ARG A 1 270 ? -9.383 -1.833 21.460 1.00 83.50 270 ARG A O 1
ATOM 2167 N N . MET A 1 271 ? -11.574 -2.231 21.775 1.00 88.94 271 MET A N 1
ATOM 2168 C CA . MET A 1 271 ? -11.573 -3.550 21.127 1.00 88.94 271 MET A CA 1
ATOM 2169 C C . MET A 1 271 ? -11.100 -3.462 19.671 1.00 88.94 271 MET A C 1
ATOM 2171 O O . MET A 1 271 ? -10.287 -4.266 19.230 1.00 88.94 271 MET A O 1
ATOM 2175 N N . ILE A 1 272 ? -11.540 -2.450 18.916 1.00 88.75 272 ILE A N 1
ATOM 2176 C CA . ILE A 1 272 ? -11.069 -2.239 17.540 1.00 88.75 272 ILE A CA 1
ATOM 2177 C C . ILE A 1 272 ? -9.553 -1.987 17.516 1.00 88.75 272 ILE A C 1
ATOM 2179 O O . ILE A 1 272 ? -8.857 -2.542 16.668 1.00 88.75 272 ILE A O 1
ATOM 2183 N N . LYS A 1 273 ? -9.012 -1.182 18.432 1.00 80.88 273 LYS A N 1
ATOM 2184 C CA . LYS A 1 273 ? -7.571 -0.894 18.483 1.00 80.88 273 LYS A CA 1
ATOM 2185 C C . LYS A 1 273 ? -6.740 -2.112 18.869 1.00 80.88 273 LYS A C 1
ATOM 2187 O O . LYS A 1 273 ? -5.766 -2.403 18.176 1.00 80.88 273 LYS A O 1
ATOM 2192 N N . ASP A 1 274 ? -7.119 -2.791 19.944 1.00 81.31 274 ASP A N 1
ATOM 2193 C CA . ASP A 1 274 ? -6.328 -3.862 20.552 1.00 81.31 274 ASP A CA 1
ATOM 2194 C C . ASP A 1 274 ? -6.491 -5.193 19.802 1.00 81.31 274 ASP A C 1
ATOM 2196 O O . ASP A 1 274 ? -5.507 -5.901 19.598 1.00 81.31 274 ASP A O 1
ATOM 2200 N N . ASP A 1 275 ? -7.695 -5.505 19.314 1.00 85.75 275 ASP A N 1
ATOM 2201 C CA . ASP A 1 275 ? -7.956 -6.798 18.674 1.00 85.75 275 ASP A CA 1
ATOM 2202 C C . ASP A 1 275 ? -7.914 -6.729 17.149 1.00 85.75 275 ASP A C 1
ATOM 2204 O O . ASP A 1 275 ? -7.521 -7.712 16.521 1.00 85.75 275 ASP A O 1
ATOM 2208 N N . PHE A 1 276 ? -8.336 -5.618 16.527 1.00 87.38 276 PHE A N 1
ATOM 2209 C CA . PHE A 1 276 ? -8.452 -5.517 15.064 1.00 87.38 276 PHE A CA 1
ATOM 2210 C C . PHE A 1 276 ? -7.296 -4.762 14.395 1.00 87.38 276 PHE A C 1
ATOM 2212 O O . PHE A 1 276 ? -6.773 -5.232 13.383 1.00 87.38 276 PHE A O 1
ATOM 2219 N N . LEU A 1 277 ? -6.912 -3.590 14.908 1.00 85.62 277 LEU A N 1
ATOM 2220 C CA . LEU A 1 277 ? -5.878 -2.746 14.299 1.00 85.62 277 LEU A CA 1
ATOM 2221 C C . LEU A 1 277 ? -4.470 -3.176 14.691 1.00 85.62 277 LEU A C 1
ATOM 2223 O O . LEU A 1 277 ? -3.580 -3.176 13.838 1.00 85.62 277 LEU A O 1
ATOM 2227 N N . GLN A 1 278 ? -4.270 -3.540 15.957 1.00 81.94 278 GLN A N 1
ATOM 2228 C CA . GLN A 1 278 ? -3.057 -4.221 16.372 1.00 81.94 278 GLN A CA 1
ATOM 2229 C C . GLN A 1 278 ? -3.041 -5.598 15.742 1.00 81.94 278 GLN A C 1
ATOM 2231 O O . GLN A 1 278 ? -3.987 -6.376 15.831 1.00 81.94 278 GLN A O 1
ATOM 2236 N N . GLN A 1 279 ? -1.933 -5.884 15.087 1.00 79.31 279 GLN A N 1
ATOM 2237 C CA . GLN A 1 279 ? -1.687 -7.176 14.497 1.00 79.31 279 GLN A CA 1
ATOM 2238 C C . GLN A 1 279 ? -0.190 -7.476 14.800 1.00 79.31 279 GLN A C 1
ATOM 2240 O O . GLN A 1 279 ? 0.631 -6.557 14.910 1.00 79.31 279 GLN A O 1
ATOM 2245 N N . ASN A 1 280 ? 0.194 -8.733 15.025 1.00 80.31 280 ASN A N 1
ATOM 2246 C CA . ASN A 1 280 ? 1.580 -9.098 15.355 1.00 80.31 280 ASN A CA 1
ATOM 2247 C C . ASN A 1 280 ? 2.319 -9.730 14.162 1.00 80.31 280 ASN A C 1
ATOM 2249 O O . ASN A 1 280 ? 2.070 -10.881 13.800 1.00 80.31 280 ASN A O 1
ATOM 2253 N N . GLY A 1 281 ? 3.305 -9.013 13.613 1.00 71.19 281 GLY A N 1
ATOM 2254 C CA . GLY A 1 281 ? 4.115 -9.455 12.467 1.00 71.19 281 GLY A CA 1
ATOM 2255 C C . GLY A 1 281 ? 5.040 -10.651 12.703 1.00 71.19 281 GLY A C 1
ATOM 2256 O O . GLY A 1 281 ? 5.535 -11.234 11.740 1.00 71.19 281 GLY A O 1
ATOM 2257 N N . TYR A 1 282 ? 5.268 -11.055 13.953 1.00 75.81 282 TYR A N 1
ATOM 2258 C CA . TYR A 1 282 ? 6.085 -12.230 14.284 1.00 75.81 282 TYR A CA 1
ATOM 2259 C C . TYR A 1 282 ? 5.245 -13.481 14.584 1.00 75.81 282 TYR A C 1
ATOM 2261 O O . TYR A 1 282 ? 5.778 -14.590 14.615 1.00 75.81 282 TYR A O 1
ATOM 2269 N N . SER A 1 283 ? 3.937 -13.323 14.799 1.00 83.25 283 SER A N 1
ATOM 2270 C CA . SER A 1 283 ? 3.032 -14.411 15.179 1.00 83.25 283 SER A CA 1
ATOM 2271 C C . SER A 1 283 ? 2.728 -15.346 14.008 1.00 83.25 283 SER A C 1
ATOM 2273 O O . SER A 1 283 ? 2.397 -14.898 12.924 1.00 83.25 283 SER A O 1
ATOM 2275 N N . SER A 1 284 ? 2.735 -16.666 14.195 1.00 80.69 284 SER A N 1
ATOM 2276 C CA . SER A 1 284 ? 2.441 -17.605 13.098 1.00 80.69 284 SER A CA 1
ATOM 2277 C C . SER A 1 284 ? 1.047 -17.431 12.475 1.00 80.69 284 SER A C 1
ATOM 2279 O O . SER A 1 284 ? 0.903 -17.687 11.276 1.00 80.69 284 SER A O 1
ATOM 2281 N N . TYR A 1 285 ? 0.062 -16.978 13.257 1.00 83.25 285 TYR A N 1
ATOM 2282 C CA . TYR A 1 285 ? -1.332 -16.796 12.839 1.00 83.25 285 TYR A CA 1
ATOM 2283 C C . TYR A 1 285 ? -1.656 -15.356 12.424 1.00 83.25 285 TYR A C 1
ATOM 2285 O O . TYR A 1 285 ? -2.401 -15.157 11.472 1.00 83.25 285 TYR A O 1
ATOM 2293 N N . ASP A 1 286 ? -1.072 -14.361 13.095 1.00 80.44 286 ASP A N 1
ATOM 2294 C CA . ASP A 1 286 ? -1.434 -12.949 12.904 1.00 80.44 286 ASP A CA 1
ATOM 2295 C C . ASP A 1 286 ? -0.497 -12.213 11.944 1.00 80.44 286 ASP A C 1
ATOM 2297 O O . ASP A 1 286 ? -0.764 -11.096 11.513 1.00 80.44 286 ASP A O 1
ATOM 2301 N N . LYS A 1 287 ? 0.593 -12.865 11.535 1.00 75.81 287 LYS A N 1
ATOM 2302 C CA . LYS A 1 287 ? 1.492 -12.364 10.502 1.00 75.81 287 LYS A CA 1
ATOM 2303 C C . LYS A 1 287 ? 0.673 -11.944 9.255 1.00 75.81 287 LYS A C 1
ATOM 2305 O O . LYS A 1 287 ? 0.722 -10.812 8.788 1.00 75.81 287 LYS A O 1
ATOM 2310 N N . TYR A 1 288 ? -0.169 -12.833 8.737 1.00 81.38 288 TYR A N 1
ATOM 2311 C CA . TYR A 1 288 ? -0.903 -12.661 7.482 1.00 81.38 288 TYR A CA 1
ATOM 2312 C C . TYR A 1 288 ? -2.408 -12.632 7.770 1.00 81.38 288 TYR A C 1
ATOM 2314 O O . TYR A 1 288 ? -2.944 -13.669 8.139 1.00 81.38 288 TYR A O 1
ATOM 2322 N N . CYS A 1 289 ? -3.109 -11.516 7.530 1.00 83.88 289 CYS A N 1
ATOM 2323 C CA . CYS A 1 289 ? -4.577 -11.485 7.623 1.00 83.88 289 CYS A CA 1
ATOM 2324 C C . CYS A 1 289 ? -5.245 -11.493 6.231 1.00 83.88 289 CYS A C 1
ATOM 2326 O O . CYS A 1 289 ? -5.132 -10.471 5.548 1.00 83.88 289 CYS A O 1
ATOM 2328 N N . PRO A 1 290 ? -5.843 -12.612 5.737 1.00 87.19 290 PRO A N 1
ATOM 2329 C CA . PRO A 1 290 ? -6.681 -12.657 4.515 1.00 87.19 290 PRO A CA 1
ATOM 2330 C C . PRO A 1 290 ? -7.727 -11.538 4.508 1.00 87.19 290 PRO A C 1
ATOM 2332 O O . PRO A 1 290 ? -8.166 -11.122 5.571 1.00 87.19 290 PRO A O 1
ATOM 2335 N N . PHE A 1 291 ? -8.041 -11.031 3.312 1.00 83.25 291 PHE A N 1
ATOM 2336 C CA . PHE A 1 291 ? -9.156 -10.099 3.159 1.00 83.25 291 PHE A CA 1
ATOM 2337 C C . PHE A 1 291 ? -10.462 -10.885 3.230 1.00 83.25 291 PHE A C 1
ATOM 2339 O O . PHE A 1 291 ? -10.467 -11.998 2.647 1.00 83.25 291 PHE A O 1
#

Mean predicted aligned error: 10.86 Å